Protein AF-A0A5K1GEV2-F1 (afdb_monomer_lite)

InterPro domains:
  IPR044210 Transcription factor Tfc3-like [PTHR15180] (1-250)
  IPR056064 Domain of unknown function DUF7647 [PF24658] (176-251)
  IPR056467 GTF3C1, extended winged-helix domain [PF24101] (1-92)

Radius of gyration: 25.53 Å; chains: 1; bounding box: 64×59×65 Å

Structure (mmCIF, N/CA/C/O backbone):
data_AF-A0A5K1GEV2-F1
#
_entry.id   AF-A0A5K1GEV2-F1
#
loop_
_atom_site.group_PDB
_atom_site.id
_atom_site.type_symbol
_atom_site.label_atom_id
_atom_site.label_alt_id
_atom_site.label_comp_id
_atom_site.label_asym_id
_atom_site.label_entity_id
_atom_site.label_seq_id
_atom_site.pdbx_PDB_ins_code
_atom_site.Cartn_x
_atom_site.Cartn_y
_atom_site.Cartn_z
_atom_site.occupancy
_atom_site.B_iso_or_equiv
_atom_site.auth_seq_id
_atom_site.auth_comp_id
_atom_site.auth_asym_id
_atom_site.auth_atom_id
_atom_site.pdbx_PDB_model_num
ATOM 1 N N . GLU A 1 1 ? -9.515 -15.012 29.829 1.00 54.78 1 GLU A N 1
ATOM 2 C CA . GLU A 1 1 ? -10.468 -13.969 29.395 1.00 54.78 1 GLU A CA 1
ATOM 3 C C . GLU A 1 1 ? -9.722 -12.829 28.723 1.00 54.78 1 GLU A C 1
ATOM 5 O O . GLU A 1 1 ? -8.656 -12.436 29.198 1.00 54.78 1 GLU A O 1
ATOM 10 N N . GLU A 1 2 ? -10.231 -12.354 27.589 1.00 66.12 2 GLU A N 1
ATOM 11 C CA . GLU A 1 2 ? -9.644 -11.235 26.852 1.00 66.12 2 GLU A CA 1
ATOM 12 C C . GLU A 1 2 ? -9.994 -9.921 27.554 1.00 66.12 2 GLU A C 1
ATOM 14 O O . GLU A 1 2 ? -11.157 -9.590 27.744 1.00 66.12 2 GLU A O 1
ATOM 19 N N . LYS A 1 3 ? -8.972 -9.173 27.976 1.00 84.88 3 LYS A N 1
ATOM 20 C CA . LYS A 1 3 ? -9.125 -7.955 28.789 1.00 84.88 3 LYS A CA 1
ATOM 21 C C . LYS A 1 3 ? -9.178 -6.670 27.947 1.00 84.88 3 LYS A C 1
ATOM 23 O O . LYS A 1 3 ? -8.716 -5.620 28.397 1.00 84.88 3 LYS A O 1
ATOM 28 N N . PHE A 1 4 ? -9.663 -6.759 26.710 1.00 88.12 4 PHE A N 1
ATOM 29 C CA . PHE A 1 4 ? -9.787 -5.624 25.796 1.00 88.12 4 PHE A CA 1
ATOM 30 C C . PHE A 1 4 ? -11.046 -5.721 24.933 1.00 88.12 4 PHE A C 1
ATOM 32 O O . PHE A 1 4 ? -11.554 -6.812 24.693 1.00 88.12 4 PHE A O 1
ATOM 39 N N . LEU A 1 5 ? -11.522 -4.570 24.459 1.00 87.31 5 LEU A N 1
ATOM 40 C CA . LEU A 1 5 ? -12.717 -4.415 23.636 1.00 87.31 5 LEU A CA 1
ATOM 41 C C . LEU A 1 5 ? -12.468 -3.390 22.530 1.00 87.31 5 LEU A C 1
ATOM 43 O O . LEU A 1 5 ? -11.811 -2.371 22.740 1.00 87.31 5 LEU A O 1
ATOM 47 N N . ILE A 1 6 ? -13.023 -3.633 21.348 1.00 88.81 6 ILE A N 1
ATOM 48 C CA . ILE A 1 6 ? -12.971 -2.684 20.232 1.00 88.81 6 ILE A CA 1
ATOM 49 C C . ILE A 1 6 ? -14.184 -1.752 20.336 1.00 88.81 6 ILE A C 1
ATOM 51 O O . ILE A 1 6 ? -15.300 -2.223 20.550 1.00 88.81 6 ILE A O 1
ATOM 55 N N . ILE A 1 7 ? -14.010 -0.436 20.153 1.00 87.81 7 ILE A N 1
ATOM 56 C CA . ILE A 1 7 ? -15.127 0.519 20.304 1.00 87.81 7 ILE A CA 1
ATOM 57 C C . ILE A 1 7 ? -16.299 0.195 19.369 1.00 87.81 7 ILE A C 1
ATOM 59 O O . ILE A 1 7 ? -17.455 0.317 19.765 1.00 87.81 7 ILE A O 1
ATOM 63 N N . SER A 1 8 ? -16.024 -0.248 18.141 1.00 83.69 8 SER A N 1
ATOM 64 C CA . SER A 1 8 ? -17.074 -0.648 17.200 1.00 83.69 8 SER A CA 1
ATOM 65 C C . SER A 1 8 ? -17.821 -1.917 17.618 1.00 83.69 8 SER A C 1
ATOM 67 O O . SER A 1 8 ? -19.003 -2.029 17.311 1.00 83.69 8 SER A O 1
ATOM 69 N N . GLU A 1 9 ? -17.170 -2.848 18.326 1.00 87.69 9 GLU A N 1
ATOM 70 C CA . GLU A 1 9 ? -17.847 -4.014 18.915 1.00 87.69 9 GLU A CA 1
ATOM 71 C C . GLU A 1 9 ? -18.784 -3.578 20.038 1.00 87.69 9 GLU A C 1
ATOM 73 O O . GLU A 1 9 ? -19.942 -3.978 20.055 1.00 87.69 9 GLU A O 1
ATOM 78 N N . LEU A 1 10 ? -18.301 -2.714 20.937 1.00 87.75 10 LEU A N 1
ATOM 79 C CA . LEU A 1 10 ? -19.104 -2.186 22.038 1.00 87.75 10 LEU A CA 1
ATOM 80 C C . LEU A 1 10 ? -20.314 -1.402 21.523 1.00 87.75 10 LEU A C 1
ATOM 82 O O . LEU A 1 10 ? -21.414 -1.557 22.038 1.00 87.75 10 LEU A O 1
ATOM 86 N N . HIS A 1 11 ? -20.119 -0.580 20.490 1.00 86.50 11 HIS A N 1
ATOM 87 C CA . HIS A 1 11 ? -21.201 0.176 19.863 1.00 86.50 11 HIS A CA 1
ATOM 88 C C . HIS A 1 11 ? -22.270 -0.757 19.273 1.00 86.50 11 HIS A C 1
ATOM 90 O O . HIS A 1 11 ? -23.440 -0.574 19.586 1.00 86.50 11 HIS A O 1
ATOM 96 N N . ARG A 1 12 ? -21.869 -1.807 18.536 1.00 84.56 12 ARG A N 1
ATOM 97 C CA . ARG A 1 12 ? -22.787 -2.834 18.007 1.00 84.56 12 ARG A CA 1
ATOM 98 C C . ARG A 1 12 ? -23.521 -3.579 19.124 1.00 84.56 12 ARG A C 1
ATOM 100 O O . ARG A 1 12 ? -24.722 -3.777 19.041 1.00 84.56 12 ARG A O 1
ATOM 107 N N . TRP A 1 13 ? -22.811 -3.961 20.184 1.00 85.19 13 TRP A N 1
ATOM 108 C CA . TRP A 1 13 ? -23.406 -4.690 21.305 1.00 85.19 13 TRP A CA 1
ATOM 109 C C . TRP A 1 13 ? -24.429 -3.847 22.077 1.00 85.19 13 TRP A C 1
ATOM 111 O O . TRP A 1 13 ? -25.471 -4.356 22.473 1.00 85.19 13 TRP A O 1
ATOM 121 N N . LEU A 1 14 ? -24.166 -2.548 22.254 1.00 84.75 14 LEU A N 1
ATOM 122 C CA . LEU A 1 14 ? -25.127 -1.619 22.855 1.00 84.75 14 LEU A CA 1
ATOM 123 C C . LEU A 1 14 ? -26.369 -1.427 21.975 1.00 84.75 14 LEU A C 1
ATOM 125 O O . LEU A 1 14 ? -27.472 -1.346 22.508 1.00 84.75 14 LEU A O 1
ATOM 129 N N . GLU A 1 15 ? -26.200 -1.387 20.651 1.00 82.62 15 GLU A N 1
ATOM 130 C CA . GLU A 1 15 ? -27.320 -1.348 19.702 1.00 82.62 15 GLU A CA 1
ATOM 131 C C . GLU A 1 15 ? -28.162 -2.630 19.742 1.00 82.62 15 GLU A C 1
ATOM 133 O O . GLU A 1 15 ? -29.382 -2.542 19.673 1.00 82.62 15 GLU A O 1
ATOM 138 N N . ASP A 1 16 ? -27.541 -3.802 19.903 1.00 81.25 16 ASP A N 1
ATOM 139 C CA . ASP A 1 16 ? -28.263 -5.078 20.007 1.00 81.25 16 ASP A CA 1
ATOM 140 C C . ASP A 1 16 ? -29.074 -5.194 21.317 1.00 81.25 16 ASP A C 1
ATOM 142 O O . ASP A 1 16 ? -30.077 -5.905 21.361 1.00 81.25 16 ASP A O 1
ATOM 146 N N . ILE A 1 17 ? -28.648 -4.514 22.392 1.00 81.25 17 ILE A N 1
ATOM 147 C CA . ILE A 1 17 ? -29.334 -4.515 23.698 1.00 81.25 17 ILE A CA 1
ATOM 148 C C . ILE A 1 17 ? -30.450 -3.461 23.759 1.00 81.25 17 ILE A C 1
ATOM 150 O O . ILE A 1 17 ? -31.465 -3.672 24.427 1.00 81.25 17 ILE A O 1
ATOM 154 N N . GLU A 1 18 ? -30.286 -2.307 23.105 1.00 75.44 18 GLU A N 1
ATOM 155 C CA . GLU A 1 18 ? -31.340 -1.294 23.050 1.00 75.44 18 GLU A CA 1
ATOM 156 C C . GLU A 1 18 ? -32.411 -1.671 22.013 1.00 75.44 18 GLU A C 1
ATOM 158 O O . GLU A 1 18 ? -32.271 -1.395 20.830 1.00 75.44 18 GLU A O 1
ATOM 163 N N . GLU A 1 19 ? -33.575 -2.159 22.460 1.00 65.81 19 GLU A N 1
ATOM 164 C CA . GLU A 1 19 ? -34.776 -2.337 21.609 1.00 65.81 19 GLU A CA 1
ATOM 165 C C . GLU A 1 19 ? -35.377 -1.010 21.080 1.00 65.81 19 GLU A C 1
ATOM 167 O O . GLU A 1 19 ? -36.485 -0.964 20.538 1.00 65.81 19 GLU A O 1
ATOM 172 N N . LYS A 1 20 ? -34.682 0.117 21.260 1.00 66.62 20 LYS A N 1
ATOM 173 C CA . LYS A 1 20 ? -35.167 1.436 20.857 1.00 66.62 20 LYS A CA 1
ATOM 174 C C . LYS A 1 20 ? -34.908 1.668 19.365 1.00 66.62 20 LYS A C 1
ATOM 176 O O . LYS A 1 20 ? -33.854 1.310 18.854 1.00 66.62 20 LYS A O 1
ATOM 181 N N . PRO A 1 21 ? -35.798 2.393 18.665 1.00 60.72 21 PRO A N 1
ATOM 182 C CA . PRO A 1 21 ? -35.618 2.711 17.245 1.00 60.72 21 PRO A CA 1
ATOM 183 C C . PRO A 1 21 ? -34.486 3.721 16.977 1.00 60.72 21 PRO A C 1
ATOM 185 O O . PRO A 1 21 ? -34.174 4.007 15.820 1.00 60.72 21 PRO A O 1
ATOM 188 N N . THR A 1 22 ? -33.892 4.302 18.023 1.00 68.81 22 THR A N 1
ATOM 189 C CA . THR A 1 22 ? -32.916 5.388 17.911 1.00 68.81 22 THR A CA 1
ATOM 190 C C . THR A 1 22 ? -31.508 4.863 18.142 1.00 68.81 22 THR A C 1
ATOM 192 O O . THR A 1 22 ? -31.160 4.469 19.248 1.00 68.81 22 THR A O 1
ATOM 195 N N . MET A 1 23 ? -30.683 4.929 17.099 1.00 72.50 23 MET A N 1
ATOM 196 C CA . MET A 1 23 ? -29.274 4.538 17.135 1.00 72.50 23 MET A CA 1
ATOM 197 C C . MET A 1 23 ? -28.482 5.387 18.145 1.00 72.50 23 MET A C 1
ATOM 199 O O . MET A 1 23 ? -28.514 6.623 18.084 1.00 72.50 23 MET A O 1
ATOM 203 N N . LEU A 1 24 ? -27.730 4.743 19.043 1.00 78.88 24 LEU A N 1
ATOM 204 C CA . LEU A 1 24 ? -26.871 5.437 20.002 1.00 78.88 24 LEU A CA 1
ATOM 205 C C . LEU A 1 24 ? -25.830 6.289 19.260 1.00 78.88 24 LEU A C 1
ATOM 207 O O . LEU A 1 24 ? -25.028 5.792 18.463 1.00 78.88 24 LEU A O 1
ATOM 211 N N . ALA A 1 25 ? -25.786 7.589 19.553 1.00 82.88 25 ALA A N 1
ATOM 212 C CA . ALA A 1 25 ? -24.790 8.471 18.962 1.00 82.88 25 ALA A CA 1
ATOM 213 C C . ALA A 1 25 ? -23.372 8.086 19.426 1.00 82.88 25 ALA A C 1
ATOM 215 O O . ALA A 1 25 ? -23.072 8.101 20.619 1.00 82.88 25 ALA A O 1
ATOM 216 N N . ARG A 1 26 ? -22.451 7.844 18.481 1.00 82.06 26 ARG A N 1
ATOM 217 C CA . ARG A 1 26 ? -21.043 7.494 18.778 1.00 82.06 26 ARG A CA 1
ATOM 218 C C . ARG A 1 26 ? -20.350 8.480 19.722 1.00 82.06 26 ARG A C 1
ATOM 220 O O . ARG A 1 26 ? -19.576 8.070 20.577 1.00 82.06 26 ARG A O 1
ATOM 227 N N . LYS A 1 27 ? -20.667 9.777 19.610 1.00 86.12 27 LYS A N 1
ATOM 228 C CA . LYS A 1 27 ? -20.128 10.826 20.496 1.00 86.12 27 LYS A CA 1
ATOM 229 C C . LYS A 1 27 ? -20.493 10.596 21.965 1.00 86.12 27 LYS A C 1
ATOM 231 O O . LYS A 1 27 ? -19.704 10.931 22.843 1.00 86.12 27 LYS A O 1
ATOM 236 N N . THR A 1 28 ? -21.669 10.027 22.230 1.00 86.00 28 THR A N 1
ATOM 237 C CA . THR A 1 28 ? -22.101 9.668 23.585 1.00 86.00 28 THR A CA 1
ATOM 238 C C . THR A 1 28 ? -21.200 8.578 24.146 1.00 86.00 28 THR A C 1
ATOM 240 O O . THR A 1 28 ? -20.705 8.726 25.260 1.00 86.00 28 THR A O 1
ATOM 243 N N . LEU A 1 29 ? -20.907 7.545 23.349 1.00 87.44 29 LEU A N 1
ATOM 244 C CA . LEU A 1 29 ? -20.002 6.468 23.746 1.00 87.44 29 LEU A CA 1
ATOM 245 C C . LEU A 1 29 ? -18.594 7.001 24.047 1.00 87.44 29 LEU A C 1
ATOM 247 O O . LEU A 1 29 ? -18.065 6.738 25.121 1.00 87.44 29 LEU A O 1
ATOM 251 N N . THR A 1 30 ? -18.026 7.832 23.167 1.00 87.31 30 THR A N 1
ATOM 252 C CA . THR A 1 30 ? -16.715 8.467 23.397 1.00 87.31 30 THR A CA 1
ATOM 253 C C . THR A 1 30 ? -16.698 9.305 24.678 1.00 87.31 30 THR A C 1
ATOM 255 O O . THR A 1 30 ? -15.741 9.240 25.445 1.00 87.31 30 THR A O 1
ATOM 258 N N . ARG A 1 31 ? -17.766 10.067 24.960 1.00 88.81 31 ARG A N 1
ATOM 259 C CA . ARG A 1 31 ? -17.862 10.883 26.182 1.00 88.81 31 ARG A CA 1
ATOM 260 C C . ARG A 1 31 ? -17.921 10.027 27.449 1.00 88.81 31 ARG A C 1
ATOM 262 O O . ARG A 1 31 ? -17.310 10.397 28.446 1.00 88.81 31 ARG A O 1
ATOM 269 N N . VAL A 1 32 ? -18.658 8.916 27.427 1.00 88.44 32 VAL A N 1
ATOM 270 C CA . VAL A 1 32 ? -18.746 7.986 28.566 1.00 88.44 32 VAL A CA 1
ATOM 271 C C . VAL A 1 32 ? -17.408 7.288 28.794 1.00 88.44 32 VAL A C 1
ATOM 273 O O . VAL A 1 32 ? -16.932 7.251 29.923 1.00 88.44 32 VAL A O 1
ATOM 276 N N . LEU A 1 33 ? -16.760 6.814 27.727 1.00 89.94 33 LEU A N 1
ATOM 277 C CA . LEU A 1 33 ? -15.432 6.202 27.811 1.00 89.94 33 LEU A CA 1
ATOM 278 C C . LEU A 1 33 ? -14.375 7.183 28.330 1.00 89.94 33 LEU A C 1
ATOM 280 O O . LEU A 1 33 ? -13.524 6.790 29.120 1.00 89.94 33 LEU A O 1
ATOM 284 N N . GLY A 1 34 ? -14.466 8.463 27.953 1.00 91.06 34 GLY A N 1
ATOM 285 C CA . GLY A 1 34 ? -13.618 9.519 28.509 1.00 91.06 34 GLY A CA 1
ATOM 286 C C . GLY A 1 34 ? -13.742 9.628 30.032 1.00 91.06 34 GLY A C 1
ATOM 287 O O . GLY A 1 34 ? -12.728 9.619 30.722 1.00 91.06 34 GLY A O 1
ATOM 288 N N . LYS A 1 35 ? -14.972 9.626 30.564 1.00 92.25 35 LYS A N 1
ATOM 289 C CA . LYS A 1 35 ? -15.209 9.640 32.019 1.00 92.25 35 LYS A CA 1
ATOM 290 C C . LYS A 1 35 ? -14.666 8.392 32.717 1.00 92.25 35 LYS A C 1
ATOM 292 O O . LYS A 1 35 ? -13.965 8.509 33.712 1.00 92.25 35 LYS A O 1
ATOM 297 N N . LEU A 1 36 ? -14.924 7.204 32.165 1.00 90.44 36 LEU A N 1
ATOM 298 C CA . LEU A 1 36 ? -14.412 5.945 32.727 1.00 90.44 36 LEU A CA 1
ATOM 299 C C . LEU A 1 36 ? -12.877 5.894 32.726 1.00 90.44 36 LEU A C 1
ATOM 301 O O . LEU A 1 36 ? -12.268 5.278 33.601 1.00 90.44 36 LEU A O 1
ATOM 305 N N . GLN A 1 37 ? -12.239 6.550 31.756 1.00 91.94 37 GLN A N 1
ATOM 306 C CA . GLN A 1 37 ? -10.790 6.689 31.719 1.00 91.94 37 GLN A CA 1
ATOM 307 C C . GLN A 1 37 ? -10.271 7.668 32.780 1.00 91.94 37 GLN A C 1
ATOM 309 O O . GLN A 1 37 ? -9.262 7.369 33.417 1.00 91.94 37 GLN A O 1
ATOM 314 N N . GLU A 1 38 ? -10.946 8.801 32.996 1.00 91.50 38 GLU A N 1
ATOM 315 C CA . GLU A 1 38 ? -10.626 9.749 34.078 1.00 91.50 38 GLU A CA 1
ATOM 316 C C . GLU A 1 38 ? -10.766 9.101 35.465 1.00 91.50 38 GLU A C 1
ATOM 318 O O . GLU A 1 38 ? -9.929 9.314 36.339 1.00 91.50 38 GLU A O 1
ATOM 323 N N . GLU A 1 39 ? -11.766 8.238 35.641 1.00 91.38 39 GLU A N 1
ATOM 324 C CA . GLU A 1 39 ? -12.002 7.455 36.862 1.00 91.38 39 GLU A CA 1
ATOM 325 C C . GLU A 1 39 ? -11.043 6.254 37.015 1.00 91.38 39 GLU A C 1
ATOM 327 O O . GLU A 1 39 ? -11.107 5.516 37.998 1.00 91.38 39 GLU A O 1
ATOM 332 N N . GLY A 1 40 ? -10.143 6.028 36.049 1.00 86.75 40 GLY A N 1
ATOM 333 C CA . GLY A 1 40 ? -9.158 4.943 36.083 1.00 86.75 40 GLY A CA 1
ATOM 334 C C . GLY A 1 40 ? -9.740 3.543 35.858 1.00 86.75 40 GLY A C 1
ATOM 335 O O . GLY A 1 40 ? -9.044 2.549 36.073 1.00 86.75 40 GLY A O 1
ATOM 336 N N . GLN A 1 41 ? -10.992 3.448 35.404 1.00 86.94 41 GLN A N 1
ATOM 337 C CA . GLN A 1 41 ? -11.701 2.187 35.180 1.00 86.94 41 GLN A CA 1
ATOM 338 C C . GLN A 1 41 ? -11.386 1.549 33.821 1.00 86.94 41 GLN A C 1
ATOM 340 O O . GLN A 1 41 ? -11.560 0.343 33.652 1.00 86.94 41 GLN A O 1
ATOM 345 N N . CYS A 1 42 ? -10.870 2.316 32.856 1.00 89.62 42 CYS A N 1
ATOM 346 C CA . CYS A 1 42 ? -10.390 1.791 31.578 1.00 89.62 42 CYS A CA 1
ATOM 347 C C . CYS A 1 42 ? -9.229 2.610 30.997 1.00 89.62 42 CYS A C 1
ATOM 349 O O . CYS A 1 42 ? -8.951 3.727 31.425 1.00 89.62 42 CYS A O 1
ATOM 351 N N . LYS A 1 43 ? -8.556 2.064 29.979 1.00 88.94 43 LYS A N 1
ATOM 35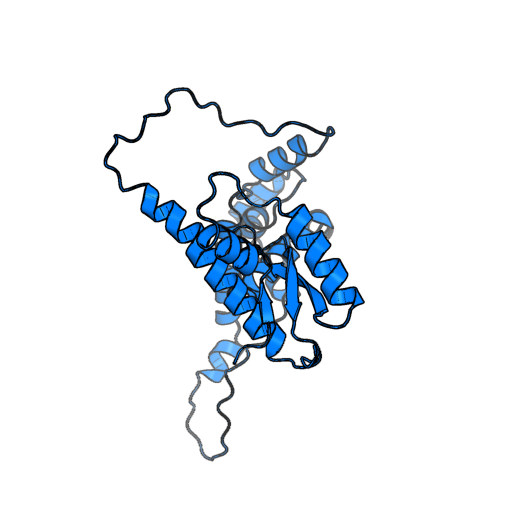2 C CA . LYS A 1 43 ? -7.555 2.773 29.168 1.00 88.94 43 LYS A CA 1
ATOM 353 C C . LYS A 1 43 ? -7.963 2.720 27.700 1.00 88.94 43 LYS A C 1
ATOM 355 O O . LYS A 1 43 ? -8.013 1.628 27.140 1.00 88.94 43 LYS A O 1
ATOM 360 N N . CYS A 1 44 ? -8.213 3.863 27.070 1.00 87.88 44 CYS A N 1
ATOM 361 C CA . CYS A 1 44 ? -8.461 3.922 25.632 1.00 87.88 44 CYS A CA 1
ATOM 362 C C . CYS A 1 44 ? -7.155 4.216 24.891 1.00 87.88 44 CYS A C 1
ATOM 364 O O . CYS A 1 44 ? -6.414 5.134 25.246 1.00 87.88 44 CYS A O 1
ATOM 366 N N . ILE A 1 45 ? -6.864 3.432 23.858 1.00 87.81 45 ILE A N 1
ATOM 367 C CA . ILE A 1 45 ? -5.678 3.591 23.015 1.00 87.81 45 ILE A CA 1
ATOM 368 C C . ILE A 1 45 ? -6.077 3.722 21.550 1.00 87.81 45 ILE A C 1
ATOM 370 O O . ILE A 1 45 ? -7.068 3.150 21.108 1.00 87.81 45 ILE A O 1
ATOM 374 N N . SER A 1 46 ? -5.264 4.435 20.780 1.00 87.12 46 SER A N 1
ATOM 375 C CA . SER A 1 46 ? -5.385 4.510 19.326 1.00 87.12 46 SER A CA 1
ATOM 376 C C . SER A 1 46 ? -4.448 3.498 18.670 1.00 87.12 46 SER A C 1
ATOM 378 O O . SER A 1 46 ? -3.231 3.590 18.813 1.00 87.12 46 SER A O 1
ATOM 380 N N . VAL A 1 47 ? -5.007 2.541 17.932 1.00 85.06 47 VAL A N 1
ATOM 381 C CA . VAL A 1 47 ? -4.264 1.513 17.193 1.00 85.06 47 VAL A CA 1
ATOM 382 C C . VAL A 1 47 ? -4.354 1.798 15.700 1.00 85.06 47 VAL A C 1
ATOM 384 O O . VAL A 1 47 ? -5.439 1.950 15.145 1.00 85.06 47 VAL A O 1
ATOM 387 N N . SER A 1 48 ? -3.204 1.867 15.030 1.00 80.94 48 SER A N 1
ATOM 388 C CA . SER A 1 48 ? -3.124 2.042 13.577 1.00 80.94 48 SER A CA 1
ATOM 389 C C . SER A 1 48 ? -3.289 0.693 12.879 1.00 80.94 48 SER A C 1
ATOM 391 O O . SER A 1 48 ? -2.429 -0.176 12.979 1.00 80.94 48 SER A O 1
ATOM 393 N N . VAL A 1 49 ? -4.397 0.513 12.168 1.00 73.75 49 VAL A N 1
ATOM 394 C CA . VAL A 1 49 ? -4.783 -0.738 11.508 1.00 73.75 49 VAL A CA 1
ATOM 395 C C . VAL A 1 49 ? -4.676 -0.563 9.995 1.00 73.75 49 VAL A C 1
ATOM 397 O O . VAL A 1 49 ? -5.280 0.363 9.451 1.00 73.75 49 VAL A O 1
ATOM 400 N N . PRO A 1 50 ? -3.942 -1.411 9.262 1.00 66.25 50 PRO A N 1
ATOM 401 C CA . PRO A 1 50 ? -3.952 -1.380 7.801 1.00 66.25 50 PRO A CA 1
ATOM 402 C C . PRO A 1 50 ? -5.377 -1.546 7.254 1.00 66.25 50 PRO A C 1
ATOM 404 O O . PRO A 1 50 ? -6.093 -2.464 7.645 1.00 66.25 50 PRO A O 1
ATOM 407 N N . ALA A 1 51 ? -5.808 -0.680 6.334 1.00 63.00 51 ALA A N 1
ATOM 408 C CA . ALA A 1 51 ? -7.128 -0.818 5.728 1.00 63.00 51 ALA A CA 1
ATOM 409 C C . ALA A 1 51 ? -7.176 -2.058 4.816 1.00 63.00 51 ALA A C 1
ATOM 411 O O . ALA A 1 51 ? -6.418 -2.142 3.849 1.00 63.00 51 ALA A O 1
ATOM 412 N N . VAL A 1 52 ? -8.119 -2.972 5.079 1.00 57.28 52 VAL A N 1
ATOM 413 C CA . VAL A 1 52 ? -8.279 -4.259 4.366 1.00 57.28 52 VAL A CA 1
ATOM 414 C C . VAL A 1 52 ? -8.440 -4.085 2.848 1.00 57.28 52 VAL A C 1
ATOM 416 O O . VAL A 1 52 ? -7.938 -4.885 2.069 1.00 57.28 52 VAL A O 1
ATOM 419 N N . THR A 1 53 ? -9.100 -3.012 2.402 1.00 53.16 53 THR A N 1
ATOM 420 C CA . THR A 1 53 ? -9.350 -2.734 0.974 1.00 53.16 53 THR A CA 1
ATOM 421 C C . THR A 1 53 ? -8.338 -1.786 0.336 1.00 53.16 53 THR A C 1
ATOM 423 O O . THR A 1 53 ? -8.302 -1.646 -0.885 1.00 53.16 53 THR A O 1
ATOM 426 N N . ASN A 1 54 ? -7.519 -1.103 1.138 1.00 53.81 54 ASN A N 1
ATOM 427 C CA . ASN A 1 54 ? -6.562 -0.123 0.646 1.00 53.81 54 ASN A CA 1
ATOM 428 C C . ASN A 1 54 ? -5.271 -0.215 1.454 1.00 53.81 54 ASN A C 1
ATOM 430 O O . ASN A 1 54 ? -4.969 0.641 2.281 1.00 53.81 54 ASN A O 1
ATOM 434 N N . CYS A 1 55 ? -4.487 -1.249 1.159 1.00 53.91 55 CYS A N 1
ATOM 435 C CA . CYS A 1 55 ? -3.285 -1.658 1.885 1.00 53.91 55 CYS A CA 1
ATOM 436 C C . CYS A 1 55 ? -2.166 -0.591 1.992 1.00 53.91 55 CYS A C 1
ATOM 438 O O . CYS A 1 55 ? -1.154 -0.855 2.632 1.00 53.91 55 CYS A O 1
ATOM 440 N N . GLY A 1 56 ? -2.338 0.600 1.397 1.00 53.09 56 GLY A N 1
ATOM 441 C CA . GLY A 1 56 ? -1.433 1.753 1.548 1.00 53.09 56 GLY A CA 1
ATOM 442 C C . GLY A 1 56 ? -1.921 2.824 2.532 1.00 53.09 56 GLY A C 1
ATOM 443 O O . GLY A 1 56 ? -1.214 3.793 2.760 1.00 53.09 56 GLY A O 1
ATOM 444 N N . HIS A 1 57 ? -3.110 2.668 3.117 1.00 62.03 57 HIS A N 1
ATOM 445 C CA . HIS A 1 57 ? -3.616 3.548 4.167 1.00 62.03 57 HIS A CA 1
ATOM 446 C C . HIS A 1 57 ? -3.810 2.743 5.446 1.00 62.03 57 HIS A C 1
ATOM 448 O O . HIS A 1 57 ? -4.275 1.601 5.409 1.00 62.03 57 HIS A O 1
ATOM 454 N N . SER A 1 58 ? -3.466 3.342 6.580 1.00 70.38 58 SER A N 1
ATOM 455 C CA . SER A 1 58 ? -3.892 2.856 7.883 1.00 70.38 58 SER A CA 1
ATOM 456 C C . SER A 1 58 ? -5.091 3.660 8.374 1.00 70.38 58 SER A C 1
ATOM 458 O O . SER A 1 58 ? -5.275 4.829 8.035 1.00 70.38 58 SER A O 1
ATOM 460 N N . ARG A 1 59 ? -5.944 3.005 9.149 1.00 75.56 59 ARG A N 1
ATOM 461 C CA . ARG A 1 59 ? -7.046 3.603 9.890 1.00 75.56 59 ARG A CA 1
ATOM 462 C C . ARG A 1 59 ? -6.675 3.553 11.355 1.00 75.56 59 ARG A C 1
ATOM 464 O O . ARG A 1 59 ? -6.298 2.497 11.852 1.00 75.56 59 ARG A O 1
ATOM 471 N N . VAL A 1 60 ? -6.793 4.675 12.042 1.00 81.25 60 VAL A N 1
ATOM 472 C CA . VAL A 1 60 ? -6.663 4.683 13.496 1.00 81.25 60 VAL A CA 1
ATOM 473 C C . VAL A 1 60 ? -7.998 4.233 14.076 1.00 81.25 60 VAL A C 1
ATOM 475 O O . VAL A 1 60 ? -9.036 4.803 13.747 1.00 81.25 60 VAL A O 1
ATOM 478 N N . THR A 1 61 ? -7.970 3.175 14.878 1.00 82.44 61 THR A N 1
ATOM 479 C CA . THR A 1 61 ? -9.135 2.642 15.589 1.00 82.44 61 THR A CA 1
ATOM 480 C C . THR A 1 61 ? -8.866 2.699 17.078 1.00 82.44 61 THR A C 1
ATOM 482 O O . THR A 1 61 ? -7.771 2.368 17.528 1.00 82.44 61 THR A O 1
ATOM 485 N N . GLU A 1 62 ? -9.864 3.112 17.844 1.00 87.19 62 GLU A N 1
ATOM 486 C CA . GLU A 1 62 ? -9.768 3.155 19.295 1.00 87.19 62 GLU A CA 1
ATOM 487 C C . GLU A 1 62 ? -10.114 1.790 19.908 1.00 87.19 62 GLU A C 1
ATOM 489 O O . GLU A 1 62 ? -11.091 1.136 19.523 1.00 87.19 62 GLU A O 1
ATOM 494 N N . VAL A 1 63 ? -9.294 1.356 20.863 1.00 88.50 63 VAL A N 1
ATOM 495 C CA . VAL A 1 63 ? -9.440 0.096 21.600 1.00 88.50 63 VAL A CA 1
ATOM 496 C C . VAL A 1 63 ? -9.458 0.404 23.091 1.00 88.50 63 VAL A C 1
ATOM 498 O O . VAL A 1 63 ? -8.637 1.176 23.585 1.00 88.50 63 VAL A O 1
ATOM 501 N N . ILE A 1 64 ? -10.398 -0.206 23.803 1.00 89.69 64 ILE A N 1
ATOM 502 C CA . ILE A 1 64 ? -10.578 -0.083 25.246 1.00 89.69 64 ILE A CA 1
ATOM 503 C C . ILE A 1 64 ? -9.856 -1.253 25.907 1.00 89.69 64 ILE A C 1
ATOM 505 O O . ILE A 1 64 ? -10.078 -2.414 25.567 1.00 89.69 64 ILE A O 1
ATOM 509 N N . LEU A 1 65 ? -9.000 -0.959 26.872 1.00 89.56 65 LEU A N 1
ATOM 510 C CA . LEU A 1 65 ? -8.252 -1.938 27.646 1.00 89.56 65 LEU A CA 1
ATOM 511 C C . LEU A 1 65 ? -8.687 -1.879 29.104 1.00 89.56 65 LEU A C 1
ATOM 513 O O . LEU A 1 65 ? -8.912 -0.800 29.661 1.00 89.56 65 LEU A O 1
ATOM 517 N N . HIS A 1 66 ? -8.702 -3.036 29.755 1.00 88.44 66 HIS A N 1
ATOM 518 C CA . HIS A 1 66 ? -8.800 -3.089 31.206 1.00 88.44 66 HIS A CA 1
ATOM 519 C C . HIS A 1 66 ? -7.550 -2.443 31.850 1.00 88.44 66 HIS A C 1
ATOM 521 O O . HIS A 1 66 ? -6.436 -2.648 31.350 1.00 88.44 66 HIS A O 1
ATOM 527 N N . PRO A 1 67 ? -7.665 -1.721 32.983 1.00 84.62 67 PRO A N 1
ATOM 528 C CA . PRO A 1 67 ? -6.543 -1.010 33.608 1.00 84.62 67 PRO A CA 1
ATOM 529 C C . PRO A 1 67 ? -5.330 -1.892 33.924 1.00 84.62 67 PRO A C 1
ATOM 531 O O . PRO A 1 67 ? -4.189 -1.431 33.832 1.00 84.62 67 PRO A O 1
ATOM 534 N N . SER A 1 68 ? -5.565 -3.172 34.231 1.00 83.12 68 SER A N 1
ATOM 535 C CA . SER A 1 68 ? -4.520 -4.161 34.534 1.00 83.12 68 SER A CA 1
ATOM 53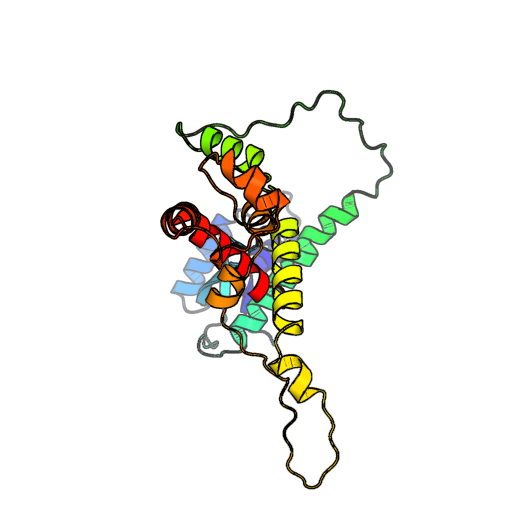6 C C . SER A 1 68 ? -3.671 -4.580 33.326 1.00 83.12 68 SER A C 1
ATOM 538 O O . SER A 1 68 ? -2.713 -5.328 33.491 1.00 83.12 68 SER A O 1
ATOM 540 N N . VAL A 1 69 ? -4.063 -4.214 32.105 1.00 82.00 69 VAL A N 1
ATOM 541 C CA . VAL A 1 69 ? -3.376 -4.639 30.883 1.00 82.00 69 VAL A CA 1
ATOM 542 C C . VAL A 1 69 ? -2.179 -3.734 30.619 1.00 82.00 69 VAL A C 1
ATOM 544 O O . VAL A 1 69 ? -2.282 -2.504 30.654 1.00 82.00 69 VAL A O 1
ATOM 547 N N . ASN A 1 70 ? -1.030 -4.353 30.345 1.00 76.44 70 ASN A N 1
ATOM 548 C CA . ASN A 1 70 ? 0.189 -3.647 29.983 1.00 76.44 70 ASN A CA 1
ATOM 549 C C . ASN A 1 70 ? 0.404 -3.706 28.466 1.00 76.44 70 ASN A C 1
ATOM 551 O O . ASN A 1 70 ? 0.531 -4.778 27.882 1.00 76.44 70 ASN A O 1
ATOM 555 N N . MET A 1 71 ? 0.497 -2.532 27.845 1.00 68.75 71 MET A N 1
ATOM 556 C CA . MET A 1 71 ? 0.730 -2.365 26.407 1.00 68.75 71 MET A CA 1
ATOM 557 C C . MET A 1 71 ? 2.078 -2.881 25.917 1.00 68.75 71 MET A C 1
ATOM 559 O O . MET A 1 71 ? 2.243 -3.120 24.727 1.00 68.75 71 MET A O 1
ATOM 563 N N . LYS A 1 72 ? 3.040 -3.076 26.823 1.00 70.19 72 LYS A N 1
ATOM 564 C CA . LYS A 1 72 ? 4.362 -3.606 26.478 1.00 70.19 72 LYS A CA 1
ATOM 565 C C . LYS A 1 72 ? 4.346 -5.104 26.148 1.00 70.19 72 LYS A C 1
ATOM 567 O O . LYS A 1 72 ? 5.392 -5.643 25.806 1.00 70.19 72 LYS A O 1
ATOM 572 N N . GLN A 1 73 ? 3.202 -5.784 26.264 1.00 74.00 73 GLN A N 1
ATOM 573 C CA . GLN A 1 73 ? 3.081 -7.185 25.868 1.00 74.00 73 GLN A CA 1
ATOM 574 C C . GLN A 1 73 ? 3.053 -7.302 24.331 1.00 74.00 73 GLN A C 1
ATOM 576 O O . GLN A 1 73 ? 2.096 -6.825 23.717 1.00 74.00 73 GLN A O 1
ATOM 581 N N . PRO A 1 74 ? 4.058 -7.944 23.703 1.00 66.12 74 PRO A N 1
ATOM 582 C CA . PRO A 1 74 ? 4.180 -7.994 22.242 1.00 66.12 74 PRO A CA 1
ATOM 583 C C . PRO A 1 74 ? 2.998 -8.714 21.572 1.00 66.12 74 PRO A C 1
ATOM 585 O O . PRO A 1 74 ? 2.550 -8.307 20.501 1.00 66.12 74 PRO A O 1
ATOM 588 N N . ASP A 1 75 ? 2.417 -9.711 22.241 1.00 79.50 75 ASP A N 1
ATOM 589 C CA . ASP A 1 75 ? 1.324 -10.523 21.690 1.00 79.50 75 ASP A CA 1
ATOM 590 C C . ASP A 1 75 ? -0.029 -9.802 21.680 1.00 79.50 75 ASP A C 1
ATOM 592 O O . ASP A 1 75 ? -0.951 -10.188 20.961 1.00 79.50 75 ASP A O 1
ATOM 596 N N . LEU A 1 76 ? -0.182 -8.756 22.493 1.00 82.56 76 LEU A N 1
ATOM 597 C CA . LEU A 1 76 ? -1.466 -8.087 22.666 1.00 82.56 76 LEU A CA 1
ATOM 598 C C . LEU A 1 76 ? -1.868 -7.303 21.415 1.00 82.56 76 LEU A C 1
ATOM 600 O O . LEU A 1 76 ? -3.026 -7.346 21.010 1.00 82.56 76 LEU A O 1
ATOM 604 N N . LEU A 1 77 ? -0.910 -6.635 20.769 1.00 81.38 77 LEU A N 1
ATOM 605 C CA . LEU A 1 77 ? -1.156 -5.923 19.515 1.00 81.38 77 LEU A CA 1
ATOM 606 C C . LEU A 1 77 ? -1.558 -6.882 18.393 1.00 81.38 77 LEU A C 1
ATOM 608 O O . LEU A 1 77 ? -2.476 -6.578 17.636 1.00 81.38 77 LEU A O 1
ATOM 612 N N . VAL A 1 78 ? -0.924 -8.056 18.318 1.00 82.25 78 VAL A N 1
ATOM 613 C CA . VAL A 1 78 ? -1.272 -9.092 17.334 1.00 82.25 78 VAL A CA 1
ATOM 614 C C . VAL A 1 78 ? -2.717 -9.551 17.534 1.00 82.25 78 VAL A C 1
ATOM 616 O O . VAL A 1 78 ? -3.493 -9.535 16.580 1.00 82.25 78 VAL A O 1
ATOM 619 N N . LYS A 1 79 ? -3.113 -9.850 18.778 1.00 85.69 79 LYS A N 1
ATOM 620 C CA . LYS A 1 79 ? -4.494 -10.234 19.118 1.00 85.69 79 LYS A CA 1
ATOM 621 C C . LYS A 1 79 ? -5.506 -9.134 18.807 1.00 85.69 79 LYS A C 1
ATOM 623 O O . LYS A 1 79 ? -6.580 -9.413 18.283 1.00 85.69 79 LYS A O 1
ATOM 628 N N . ILE A 1 80 ? -5.163 -7.876 19.091 1.00 85.94 80 ILE A N 1
ATOM 629 C CA . ILE A 1 80 ? -5.998 -6.720 18.745 1.00 85.94 80 ILE A CA 1
ATOM 630 C C . ILE A 1 80 ? -6.186 -6.636 17.225 1.00 85.94 80 ILE A C 1
ATOM 632 O O . ILE A 1 80 ? -7.314 -6.485 16.759 1.00 85.94 80 ILE A O 1
ATOM 636 N N . HIS A 1 81 ? -5.109 -6.767 16.446 1.00 84.25 81 HIS A N 1
ATOM 637 C CA . HIS A 1 81 ? -5.172 -6.743 14.984 1.00 84.25 81 HIS A CA 1
ATOM 638 C C . HIS A 1 81 ? -6.003 -7.890 14.406 1.00 84.25 81 HIS A C 1
ATOM 640 O O . HIS A 1 81 ? -6.793 -7.663 13.490 1.00 84.25 81 HIS A O 1
ATOM 646 N N . GLU A 1 82 ? -5.846 -9.101 14.935 1.00 84.62 82 GLU A N 1
ATOM 647 C CA . GLU A 1 82 ? -6.613 -10.270 14.508 1.00 84.62 82 GLU A CA 1
ATOM 648 C C . GLU A 1 82 ? -8.105 -10.099 14.808 1.00 84.62 82 GLU A C 1
ATOM 650 O O . GLU A 1 82 ? -8.942 -10.285 13.925 1.00 84.62 82 GLU A O 1
ATOM 655 N N . ARG A 1 83 ? -8.448 -9.634 16.012 1.00 86.38 83 ARG A N 1
ATOM 656 C CA . ARG A 1 83 ? -9.839 -9.376 16.394 1.00 86.38 83 ARG A CA 1
ATOM 657 C C . ARG A 1 83 ? -10.479 -8.273 15.551 1.00 86.38 83 ARG A C 1
ATOM 659 O O . ARG A 1 83 ? -11.587 -8.449 15.055 1.00 86.38 83 ARG A O 1
ATOM 666 N N . LEU A 1 84 ? -9.756 -7.177 15.309 1.00 84.12 84 LEU A N 1
ATOM 667 C CA . LEU A 1 84 ? -10.187 -6.113 14.396 1.00 84.12 84 LEU A CA 1
ATOM 668 C C . LEU A 1 84 ? -10.458 -6.654 12.991 1.00 84.12 84 LEU A C 1
ATOM 670 O O . LEU A 1 84 ? -11.482 -6.325 12.394 1.00 84.12 84 LEU A O 1
ATOM 674 N N . ARG A 1 85 ? -9.565 -7.507 12.474 1.00 80.25 85 ARG A N 1
ATOM 675 C CA . ARG A 1 85 ? -9.727 -8.153 11.168 1.00 80.25 85 ARG A CA 1
ATOM 676 C C . ARG A 1 85 ? -10.976 -9.033 11.133 1.00 80.25 85 ARG A C 1
ATOM 678 O O . ARG A 1 85 ? -11.728 -8.948 10.164 1.00 80.25 85 ARG A O 1
ATOM 685 N N . ASN A 1 86 ? -11.212 -9.832 12.170 1.00 83.31 86 ASN A N 1
ATOM 686 C CA . ASN A 1 86 ? -12.385 -10.702 12.266 1.00 83.31 86 ASN A CA 1
ATOM 687 C C . ASN A 1 86 ? -13.682 -9.886 12.324 1.00 83.31 86 ASN A C 1
ATOM 689 O O . ASN A 1 86 ? -14.604 -10.147 11.553 1.00 83.31 86 ASN A O 1
ATOM 693 N N . PHE A 1 87 ? -13.721 -8.826 13.135 1.00 83.12 87 PHE A N 1
ATOM 694 C CA . PHE A 1 87 ? -14.869 -7.924 13.210 1.00 83.12 87 PHE A CA 1
ATOM 695 C C . PHE A 1 87 ? -15.160 -7.228 11.868 1.00 83.12 87 PHE A C 1
ATOM 697 O O . PHE A 1 87 ? -16.313 -7.142 11.434 1.00 83.12 87 PHE A O 1
ATOM 704 N N . ASP A 1 88 ? -14.126 -6.756 11.166 1.00 77.94 88 ASP A N 1
ATOM 705 C CA . ASP A 1 88 ? -14.262 -6.190 9.818 1.00 77.94 88 ASP A CA 1
ATOM 706 C C . ASP A 1 88 ? -14.792 -7.236 8.820 1.00 77.94 88 ASP A C 1
ATOM 708 O O . ASP A 1 88 ? -15.648 -6.924 7.990 1.00 77.94 88 ASP A O 1
ATOM 712 N N . MET A 1 89 ? -14.306 -8.480 8.892 1.00 75.31 89 MET A N 1
ATOM 713 C CA . MET A 1 89 ? -14.781 -9.579 8.047 1.00 75.31 89 MET A CA 1
ATOM 714 C C . MET A 1 89 ? -16.253 -9.912 8.308 1.00 75.31 89 MET A C 1
ATOM 716 O O . MET A 1 89 ? -17.006 -10.065 7.349 1.00 75.31 89 MET A O 1
ATOM 720 N N . GLU A 1 90 ? -16.690 -9.968 9.565 1.00 77.88 90 GLU A N 1
ATOM 721 C CA . GLU A 1 90 ? -18.091 -10.213 9.930 1.00 77.88 90 GLU A CA 1
ATOM 722 C C . GLU A 1 90 ? -19.012 -9.084 9.457 1.00 77.88 90 GLU A C 1
ATOM 724 O O . GLU A 1 90 ? -20.006 -9.319 8.765 1.00 77.88 90 GLU A O 1
ATOM 729 N N . THR A 1 91 ? -18.665 -7.839 9.791 1.00 73.12 91 THR A N 1
ATOM 730 C CA . THR A 1 91 ? -19.493 -6.665 9.476 1.00 73.12 91 THR A CA 1
ATOM 731 C C . THR A 1 91 ? -19.593 -6.412 7.973 1.00 73.12 91 THR A C 1
ATOM 733 O O . THR A 1 91 ? -20.651 -6.021 7.478 1.00 73.12 91 THR A O 1
ATOM 736 N N . ARG A 1 92 ? -18.520 -6.663 7.211 1.00 66.12 92 ARG A N 1
ATOM 737 C CA . ARG A 1 92 ? -18.505 -6.485 5.748 1.00 66.12 92 ARG A CA 1
ATOM 738 C C . ARG A 1 92 ? -19.007 -7.712 4.994 1.00 66.12 92 ARG A C 1
ATOM 740 O O . ARG A 1 92 ? -19.643 -7.553 3.954 1.00 66.12 92 ARG A O 1
ATOM 747 N N . GLY A 1 93 ? -18.761 -8.918 5.505 1.00 56.47 93 GLY A N 1
ATOM 748 C CA . GLY A 1 93 ? -19.233 -10.177 4.921 1.00 56.47 93 GLY A CA 1
ATOM 749 C C . GLY A 1 93 ? -20.759 -10.263 4.872 1.00 56.47 93 GLY A C 1
ATOM 750 O O . GLY A 1 93 ? -21.326 -10.733 3.884 1.00 56.47 93 GLY A O 1
ATOM 751 N N . GLN A 1 94 ? -21.441 -9.682 5.862 1.00 50.44 94 GLN A N 1
ATOM 752 C CA . GLN A 1 94 ? -22.900 -9.541 5.848 1.00 50.44 94 GLN A CA 1
ATOM 753 C C . GLN A 1 94 ? -23.422 -8.647 4.706 1.00 50.44 94 GLN A C 1
ATOM 755 O O . GLN A 1 94 ? -24.549 -8.835 4.247 1.00 50.44 94 GLN A O 1
ATOM 760 N N . GLY A 1 95 ? -22.612 -7.717 4.186 1.00 45.81 95 GLY A N 1
ATOM 761 C CA . GLY A 1 95 ? -22.964 -6.903 3.018 1.00 45.81 95 GLY A CA 1
ATOM 762 C C . GLY A 1 95 ? -23.009 -7.703 1.712 1.00 45.81 95 GLY A C 1
ATOM 763 O O . GLY A 1 95 ? -23.843 -7.426 0.854 1.00 45.81 95 GLY A O 1
ATOM 764 N N . VAL A 1 96 ? -22.167 -8.734 1.583 1.00 44.72 96 VAL A N 1
ATOM 765 C CA . VAL A 1 96 ? -22.143 -9.630 0.413 1.00 44.72 96 VAL A CA 1
ATOM 766 C C . VAL A 1 96 ? -23.294 -10.640 0.466 1.00 44.72 96 VAL A C 1
ATOM 768 O O . VAL A 1 96 ? -23.853 -10.987 -0.567 1.00 44.72 96 VAL A O 1
ATOM 771 N N . ALA A 1 97 ? -23.718 -11.069 1.659 1.00 43.72 97 ALA A N 1
ATOM 772 C CA . ALA A 1 97 ? -24.858 -11.979 1.809 1.00 43.72 97 ALA A CA 1
ATOM 773 C C . ALA A 1 97 ? -26.220 -11.320 1.499 1.00 43.72 97 ALA A C 1
ATOM 775 O O . ALA A 1 97 ? -27.167 -12.007 1.115 1.00 43.72 97 ALA A O 1
ATOM 776 N N . ARG A 1 98 ? -26.335 -9.986 1.608 1.00 43.28 98 ARG A N 1
ATOM 777 C CA . ARG A 1 98 ? -27.590 -9.256 1.334 1.00 43.28 98 ARG A CA 1
ATOM 778 C C . ARG A 1 98 ? -27.955 -9.143 -0.154 1.00 43.28 98 ARG A C 1
ATOM 780 O O . ARG A 1 98 ? -29.057 -8.690 -0.453 1.00 43.28 98 ARG A O 1
ATOM 787 N N . SER A 1 99 ? -27.105 -9.583 -1.086 1.00 44.34 99 SER A N 1
ATOM 788 C CA . SER A 1 99 ? -27.393 -9.546 -2.531 1.00 44.34 99 SER A CA 1
ATOM 789 C C . SER A 1 99 ? -28.046 -10.820 -3.090 1.00 44.34 99 SER A C 1
ATOM 791 O O . SER A 1 99 ? -28.398 -10.848 -4.265 1.00 44.34 99 SER A O 1
ATOM 793 N N . LYS A 1 100 ? -28.310 -11.847 -2.267 1.00 42.94 100 LYS A N 1
ATOM 794 C CA . LYS A 1 100 ? -29.083 -13.044 -2.665 1.00 42.94 100 LYS A CA 1
ATOM 795 C C . LYS A 1 100 ? -30.602 -12.897 -2.474 1.00 42.94 100 LYS A C 1
ATOM 797 O O . LYS A 1 100 ? -31.294 -13.868 -2.190 1.00 42.94 100 LYS A O 1
ATOM 802 N N . LYS A 1 101 ? -31.153 -11.693 -2.650 1.00 42.94 101 LYS A N 1
ATOM 803 C CA . LYS A 1 101 ? -32.555 -11.578 -3.068 1.00 42.94 101 LYS A CA 1
ATOM 804 C C . LYS A 1 101 ? -32.542 -11.400 -4.572 1.00 42.94 101 LYS A C 1
ATOM 806 O O . LYS A 1 101 ? -32.076 -10.380 -5.063 1.00 42.94 101 LYS A O 1
ATOM 811 N N . GLU A 1 102 ? -33.017 -12.437 -5.246 1.00 48.03 102 GLU A N 1
ATOM 812 C CA . GLU A 1 102 ? -33.299 -12.550 -6.672 1.00 48.03 102 GLU A CA 1
ATOM 813 C C . GLU A 1 102 ? -34.153 -11.364 -7.149 1.00 48.03 102 GLU A C 1
ATOM 815 O O . GLU A 1 102 ? -35.373 -11.413 -7.257 1.00 48.03 102 GLU A O 1
ATOM 820 N N . LYS A 1 103 ? -33.502 -10.225 -7.354 1.00 45.19 103 LYS A N 1
ATOM 821 C CA . LYS A 1 103 ? -34.030 -9.092 -8.092 1.00 45.19 103 LYS A CA 1
ATOM 822 C C . LYS A 1 103 ? -33.011 -8.820 -9.174 1.00 45.19 103 LYS A C 1
ATOM 824 O O . LYS A 1 103 ? -31.848 -8.551 -8.878 1.00 45.19 103 LYS A O 1
ATOM 829 N N . SER A 1 104 ? -33.471 -8.982 -10.411 1.00 50.72 104 SER A N 1
ATOM 830 C CA . SER A 1 104 ? -32.767 -8.671 -11.650 1.00 50.72 104 SER A CA 1
ATOM 831 C C . SER A 1 104 ? -31.804 -7.507 -11.450 1.00 50.72 104 SER A C 1
ATOM 833 O O . SER A 1 104 ? -32.228 -6.408 -11.080 1.00 50.72 104 SER A O 1
ATOM 835 N N . VAL A 1 105 ? -30.517 -7.768 -11.674 1.00 48.84 105 VAL A N 1
ATOM 836 C CA . VAL A 1 105 ? -29.471 -6.746 -11.680 1.00 48.84 105 VAL A CA 1
ATOM 837 C C . VAL A 1 105 ? -29.933 -5.639 -12.632 1.00 48.84 105 VAL A C 1
ATOM 839 O O . VAL A 1 105 ? -30.126 -5.926 -13.816 1.00 48.84 105 VAL A O 1
ATOM 842 N N . PRO A 1 106 ? -30.179 -4.403 -12.161 1.00 53.22 106 PRO A N 1
ATOM 843 C CA . PRO A 1 106 ? -30.601 -3.343 -13.055 1.00 53.22 106 PRO A CA 1
ATOM 844 C C . PRO A 1 106 ? -29.447 -3.063 -14.015 1.00 53.22 106 PRO A C 1
ATOM 846 O O . PRO A 1 106 ? -28.337 -2.723 -13.598 1.00 53.22 106 PRO A O 1
ATOM 849 N N . ILE A 1 107 ? -29.706 -3.242 -15.308 1.00 56.59 107 ILE A N 1
ATOM 850 C CA . ILE A 1 107 ? -28.780 -2.844 -16.361 1.00 56.59 107 ILE A CA 1
ATOM 851 C C . ILE A 1 107 ? -28.703 -1.319 -16.300 1.00 56.59 107 ILE A C 1
ATOM 853 O O . ILE A 1 107 ? -29.639 -0.612 -16.664 1.00 56.59 107 ILE A O 1
ATOM 857 N N . LEU A 1 108 ? -27.585 -0.810 -15.792 1.00 54.28 108 LEU A N 1
ATOM 858 C CA . LEU A 1 108 ? -27.298 0.616 -15.738 1.00 54.28 108 LEU A CA 1
ATOM 859 C C . LEU A 1 108 ? -26.873 1.109 -17.129 1.00 54.28 108 LEU A C 1
ATOM 861 O O . LEU A 1 108 ? -25.694 1.332 -17.397 1.00 54.28 108 LEU A O 1
ATOM 865 N N . THR A 1 109 ? -27.831 1.289 -18.035 1.00 51.81 109 THR A N 1
ATOM 866 C CA . THR A 1 109 ? -27.611 2.069 -19.259 1.00 51.81 109 THR A CA 1
ATOM 867 C C . THR A 1 109 ? -27.532 3.550 -18.897 1.00 51.81 109 THR A C 1
ATOM 869 O O . THR A 1 109 ? -28.503 4.117 -18.404 1.00 51.81 109 THR A O 1
ATOM 872 N N . GLY A 1 110 ? -26.377 4.179 -19.133 1.00 52.25 110 GLY A N 1
ATOM 873 C CA . GLY A 1 110 ? -26.196 5.631 -18.981 1.00 52.25 110 GLY A CA 1
ATOM 874 C C . GLY A 1 110 ? -25.197 6.085 -17.913 1.00 52.25 110 GLY A C 1
ATOM 875 O O . GLY A 1 110 ? -25.051 7.287 -17.700 1.00 52.25 110 GLY A O 1
ATOM 876 N N . VAL A 1 111 ? -24.464 5.176 -17.259 1.00 45.03 111 VAL A N 1
ATOM 877 C CA . VAL A 1 111 ? -23.406 5.577 -16.316 1.00 45.03 111 VAL A CA 1
ATOM 878 C C . VAL A 1 111 ? -22.186 6.064 -17.096 1.00 45.03 111 VAL A C 1
ATOM 880 O O . VAL A 1 111 ? -21.311 5.286 -17.476 1.00 45.03 111 VAL A O 1
ATOM 883 N N . LYS A 1 112 ? -22.091 7.379 -17.309 1.00 50.09 112 LYS A N 1
ATOM 884 C CA . LYS A 1 112 ? -20.782 8.004 -17.515 1.00 50.09 112 LYS A CA 1
ATOM 885 C C . LYS A 1 112 ? -20.014 7.866 -16.203 1.00 50.09 112 LYS A C 1
ATOM 887 O O . LYS A 1 112 ? -20.501 8.271 -15.151 1.00 50.09 112 LYS A O 1
ATOM 892 N N . ARG A 1 113 ? -18.837 7.240 -16.274 1.00 47.72 113 ARG A N 1
ATOM 893 C CA . ARG A 1 113 ? -17.925 7.037 -15.142 1.00 47.72 113 ARG A CA 1
ATOM 894 C C . ARG A 1 113 ? -17.765 8.361 -14.394 1.00 47.72 113 ARG A C 1
ATOM 896 O O . ARG A 1 113 ? -17.380 9.353 -15.007 1.00 47.72 113 ARG A O 1
ATOM 903 N N . THR A 1 114 ? -18.086 8.373 -13.104 1.00 36.47 114 THR A N 1
ATOM 904 C CA . THR A 1 114 ? -17.982 9.561 -12.255 1.00 36.47 114 THR A CA 1
ATOM 905 C C . THR A 1 114 ? -16.554 10.093 -12.340 1.00 36.47 114 THR A C 1
ATOM 907 O O . THR A 1 114 ? -15.614 9.424 -11.907 1.00 36.47 114 THR A O 1
ATOM 910 N N . GLN A 1 115 ? -16.377 11.261 -12.956 1.00 40.25 115 GLN A N 1
ATOM 911 C CA . GLN A 1 115 ? -15.130 12.006 -12.852 1.00 40.25 115 GLN A CA 1
ATOM 912 C C . GLN A 1 115 ? -15.034 12.492 -11.403 1.00 40.25 115 GLN A C 1
ATOM 914 O O . GLN A 1 115 ? -16.001 13.022 -10.854 1.00 40.25 115 GLN A O 1
ATOM 919 N N . PHE A 1 116 ? -13.908 12.213 -10.750 1.00 32.44 116 PHE A N 1
ATOM 920 C CA . PHE A 1 116 ? -13.673 12.639 -9.374 1.00 32.44 116 PHE A CA 1
ATOM 921 C C . PHE A 1 116 ? -13.668 14.175 -9.310 1.00 32.44 116 PHE A C 1
ATOM 923 O O . PHE A 1 116 ? -13.037 14.792 -10.169 1.00 32.44 116 PHE A O 1
ATOM 930 N N . PRO A 1 117 ? -14.349 14.801 -8.333 1.00 35.84 117 PRO A N 1
ATOM 931 C CA . PRO A 1 117 ? -14.364 16.247 -8.229 1.00 35.84 117 PRO A CA 1
ATOM 932 C C . PRO A 1 117 ? -12.981 16.777 -7.844 1.00 35.84 117 PRO A C 1
ATOM 934 O O . PRO A 1 117 ? -12.358 16.361 -6.868 1.00 35.84 117 PRO A O 1
ATOM 937 N N . THR A 1 118 ? -12.562 17.700 -8.694 1.00 42.97 118 THR A N 1
ATOM 938 C CA . THR A 1 118 ? -11.371 18.532 -8.746 1.00 42.97 118 THR A CA 1
ATOM 939 C C . THR A 1 118 ? -11.107 19.304 -7.454 1.00 42.97 118 THR A C 1
ATOM 941 O O . THR A 1 118 ? -11.943 20.087 -7.005 1.00 42.97 118 THR A O 1
ATOM 944 N N . SER A 1 119 ? -9.888 19.192 -6.930 1.00 33.72 119 SER A N 1
ATOM 945 C CA . SER A 1 119 ? -9.211 20.327 -6.307 1.00 33.72 119 SER A CA 1
ATOM 946 C C . SER A 1 119 ? -7.756 20.365 -6.786 1.00 33.72 119 SER A C 1
ATOM 948 O O . SER A 1 119 ? -7.060 19.356 -6.747 1.00 33.72 119 SER A O 1
ATOM 950 N N . SER A 1 120 ? -7.382 21.549 -7.282 1.00 37.66 120 SER A N 1
ATOM 951 C CA . SER A 1 120 ? -6.115 21.987 -7.889 1.00 37.66 120 SER A CA 1
ATOM 952 C C . SER A 1 120 ? -5.684 21.365 -9.229 1.00 37.66 120 SER A C 1
ATOM 954 O O . SER A 1 120 ? -5.571 20.155 -9.412 1.00 37.66 120 SER A O 1
ATOM 956 N N . ASP A 1 121 ? -5.399 22.255 -10.181 1.00 47.59 121 ASP A N 1
ATOM 957 C CA . ASP A 1 121 ? -4.769 21.955 -11.463 1.00 47.59 121 ASP A CA 1
ATOM 958 C C . ASP A 1 121 ? -3.383 21.306 -11.257 1.00 47.59 121 ASP A C 1
ATOM 960 O O . ASP A 1 121 ? -2.589 21.774 -10.441 1.00 47.59 121 ASP A O 1
ATOM 964 N N . SER A 1 122 ? -3.123 20.209 -11.989 1.00 53.28 122 SER A N 1
ATOM 965 C CA . SER A 1 122 ? -1.849 19.469 -12.221 1.00 53.28 122 SER A CA 1
ATOM 966 C C . SER A 1 122 ? -1.870 17.923 -12.093 1.00 53.28 122 SER A C 1
ATOM 968 O O . SER A 1 122 ? -1.041 17.297 -12.756 1.00 53.28 122 SER A O 1
ATOM 970 N N . PRO A 1 123 ? -2.774 17.228 -11.360 1.00 57.50 123 PRO A N 1
ATOM 971 C CA . PRO A 1 123 ? -2.704 15.762 -11.228 1.00 57.50 123 PRO A CA 1
ATOM 972 C C . PRO A 1 123 ? -3.294 14.987 -12.421 1.00 57.50 123 PRO A C 1
ATOM 974 O O . PRO A 1 123 ? -2.920 13.835 -12.647 1.00 57.50 123 PRO A O 1
ATOM 977 N N . VAL A 1 124 ? -4.181 15.608 -13.207 1.00 56.53 124 VAL A N 1
ATOM 978 C CA . VAL A 1 124 ? -4.840 14.973 -14.365 1.00 56.53 124 VAL A CA 1
ATOM 979 C C . VAL A 1 124 ? -3.842 14.723 -15.499 1.00 56.53 124 VAL A C 1
ATOM 981 O O . VAL A 1 124 ? -3.700 13.587 -15.943 1.00 56.53 124 VAL A O 1
ATOM 984 N N . ALA A 1 125 ? -3.059 15.736 -15.882 1.00 60.66 125 ALA A N 1
ATOM 985 C CA . ALA A 1 125 ? -2.051 15.621 -16.942 1.00 60.66 125 ALA A CA 1
ATOM 986 C C . ALA A 1 125 ? -0.936 14.606 -16.607 1.00 60.66 125 ALA A C 1
ATOM 988 O O . ALA A 1 125 ? -0.419 13.913 -17.489 1.00 60.66 125 ALA A O 1
ATOM 989 N N . LEU A 1 126 ? -0.584 14.481 -15.320 1.00 67.44 126 LEU A N 1
ATOM 990 C CA . LEU A 1 126 ? 0.384 13.493 -14.835 1.00 67.44 126 LEU A CA 1
ATOM 991 C C . LEU A 1 126 ? -0.169 12.069 -14.952 1.00 67.44 126 LEU A C 1
ATOM 993 O O . LEU A 1 126 ? 0.531 11.175 -15.429 1.00 67.44 126 LEU A O 1
ATOM 997 N N . LEU A 1 127 ? -1.426 11.859 -14.549 1.00 66.50 127 LEU A N 1
ATOM 998 C CA . LEU A 1 127 ? -2.073 10.551 -14.629 1.00 66.50 127 LEU A CA 1
ATOM 999 C C . LEU A 1 127 ? -2.328 10.130 -16.080 1.00 66.50 127 LEU A C 1
ATOM 1001 O O . LEU A 1 127 ? -2.137 8.964 -16.418 1.00 66.50 127 LEU A O 1
ATOM 1005 N N . GLU A 1 128 ? -2.705 11.070 -16.943 1.00 72.81 128 GLU A N 1
ATOM 1006 C CA . GLU A 1 128 ? -2.859 10.842 -18.381 1.00 72.81 128 GLU A CA 1
ATOM 1007 C C . GLU A 1 128 ? -1.533 10.457 -19.037 1.00 72.81 128 GLU A C 1
ATOM 1009 O O . GLU A 1 128 ? -1.485 9.507 -19.816 1.00 72.81 128 GLU A O 1
ATOM 1014 N N . SER A 1 129 ? -0.437 11.131 -18.678 1.00 73.69 129 SER A N 1
ATOM 1015 C CA . SER A 1 129 ? 0.901 10.782 -19.174 1.00 73.69 129 SER A CA 1
ATOM 1016 C C . SER A 1 129 ? 1.342 9.403 -18.682 1.00 73.69 129 SER A C 1
ATOM 1018 O O . SER A 1 129 ? 1.865 8.606 -19.454 1.00 73.69 129 SER A O 1
ATOM 1020 N N . MET A 1 130 ? 1.047 9.063 -17.425 1.00 81.25 130 MET A N 1
ATOM 1021 C CA . MET A 1 130 ? 1.286 7.718 -16.900 1.00 81.25 130 MET A CA 1
ATOM 1022 C C . MET A 1 130 ? 0.467 6.656 -17.639 1.00 81.25 130 MET A C 1
ATOM 1024 O O . MET A 1 130 ? 0.992 5.589 -17.950 1.00 81.25 130 MET A O 1
ATOM 1028 N N . HIS A 1 131 ? -0.804 6.934 -17.930 1.00 79.62 131 HIS A N 1
ATOM 1029 C CA . HIS A 1 131 ? -1.669 6.010 -18.658 1.00 79.62 131 HIS A CA 1
ATOM 1030 C C . HIS A 1 131 ? -1.192 5.808 -20.101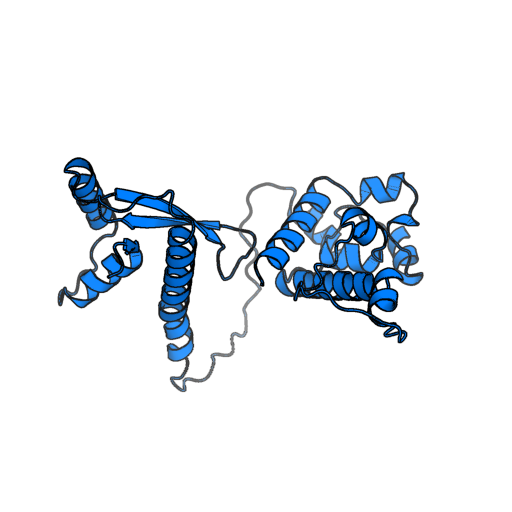 1.00 79.62 131 HIS A C 1
ATOM 1032 O O . HIS A 1 131 ? -1.183 4.679 -20.584 1.00 79.62 131 HIS A O 1
ATOM 1038 N N . ALA A 1 132 ? -0.728 6.874 -20.764 1.00 78.44 132 ALA A N 1
ATOM 1039 C CA . ALA A 1 132 ? -0.100 6.786 -22.083 1.00 78.44 132 ALA A CA 1
ATOM 1040 C C . ALA A 1 132 ? 1.157 5.896 -22.070 1.00 78.44 132 ALA A C 1
ATOM 1042 O O . ALA A 1 132 ? 1.402 5.166 -23.022 1.00 78.44 132 ALA A O 1
ATOM 1043 N N . ASN A 1 133 ? 1.893 5.885 -20.956 1.00 78.38 133 ASN A N 1
ATOM 1044 C CA . ASN A 1 133 ? 3.061 5.029 -20.743 1.00 78.38 133 ASN A CA 1
ATOM 1045 C C . ASN A 1 133 ? 2.712 3.577 -20.331 1.00 78.38 133 ASN A C 1
ATOM 1047 O O . ASN A 1 133 ? 3.609 2.809 -19.992 1.00 78.38 133 ASN A O 1
ATOM 1051 N N . GLY A 1 134 ? 1.429 3.192 -20.301 1.00 82.44 134 GLY A N 1
ATOM 1052 C CA . GLY A 1 134 ? 0.995 1.832 -19.953 1.00 82.44 134 GLY A CA 1
ATOM 1053 C C . GLY A 1 134 ? 0.799 1.568 -18.455 1.00 82.44 134 GLY A C 1
ATOM 1054 O O . GLY A 1 134 ? 0.679 0.414 -18.046 1.00 82.44 134 GLY A O 1
ATOM 1055 N N . TYR A 1 135 ? 0.749 2.607 -17.615 1.00 88.81 135 TYR A N 1
ATOM 1056 C CA . TYR A 1 135 ? 0.530 2.452 -16.174 1.00 88.81 135 TYR A CA 1
ATOM 1057 C C . TYR A 1 135 ? -0.814 1.787 -15.844 1.00 88.81 135 TYR A C 1
ATOM 1059 O O . TYR A 1 135 ? -1.878 2.228 -16.282 1.00 88.81 135 TYR A O 1
ATOM 1067 N N . ILE A 1 136 ? -0.781 0.771 -14.979 1.00 88.62 136 ILE A N 1
ATOM 1068 C CA . ILE A 1 136 ? -1.969 0.016 -14.580 1.00 88.62 136 ILE A CA 1
ATOM 1069 C C . ILE A 1 136 ? -2.642 0.694 -13.373 1.00 88.62 136 ILE A C 1
ATOM 1071 O O . ILE A 1 136 ? -2.092 0.715 -12.270 1.00 88.62 136 ILE A O 1
ATOM 1075 N N . PRO A 1 137 ? -3.886 1.190 -13.482 1.00 83.56 137 PRO A N 1
ATOM 1076 C CA . PRO A 1 137 ? -4.540 1.866 -12.359 1.00 83.56 137 PRO A CA 1
ATOM 1077 C C . PRO A 1 137 ? -4.865 0.907 -11.200 1.00 83.56 137 PRO A C 1
ATOM 1079 O O . PRO A 1 137 ? -4.853 1.297 -10.029 1.00 83.56 137 PRO A O 1
ATOM 1082 N N . ALA A 1 138 ? -5.124 -0.369 -11.503 1.00 85.56 138 ALA A N 1
ATOM 1083 C CA . ALA A 1 138 ? -5.521 -1.374 -10.526 1.00 85.56 138 ALA A CA 1
ATOM 1084 C C . ALA A 1 138 ? -4.366 -1.745 -9.577 1.00 85.56 138 ALA A C 1
ATOM 1086 O O . ALA A 1 138 ? -3.445 -2.481 -9.927 1.00 85.56 138 ALA A O 1
ATOM 1087 N N . LYS A 1 139 ? -4.450 -1.268 -8.330 1.00 86.81 139 LYS A N 1
ATOM 1088 C CA . LYS A 1 139 ? -3.405 -1.425 -7.304 1.00 86.81 139 LYS A CA 1
ATOM 1089 C C . LYS A 1 139 ? -2.983 -2.879 -7.084 1.00 86.81 139 LYS A C 1
ATOM 1091 O O . LYS A 1 139 ? -1.796 -3.174 -7.109 1.00 86.81 139 LYS A O 1
ATOM 1096 N N . MET A 1 140 ? -3.942 -3.784 -6.900 1.00 87.88 140 MET A N 1
ATOM 1097 C CA . MET A 1 140 ? -3.642 -5.192 -6.610 1.00 87.88 140 MET A CA 1
ATOM 1098 C C . MET A 1 140 ? -3.072 -5.942 -7.815 1.00 87.88 140 MET A C 1
ATOM 1100 O O . MET A 1 140 ? -2.270 -6.852 -7.636 1.00 87.88 140 MET A O 1
ATOM 1104 N N . VAL A 1 141 ? -3.417 -5.525 -9.038 1.00 88.44 141 VAL A N 1
ATOM 1105 C CA . VAL A 1 141 ? -2.797 -6.065 -10.257 1.00 88.44 141 VAL A CA 1
ATOM 1106 C C . VAL A 1 141 ? -1.321 -5.681 -10.296 1.00 88.44 141 VAL A C 1
ATOM 1108 O O . VAL A 1 141 ? -0.476 -6.542 -10.508 1.00 88.44 141 VAL A O 1
ATOM 1111 N N . ARG A 1 142 ? -0.994 -4.420 -9.988 1.00 93.00 142 ARG A N 1
ATOM 1112 C CA . ARG A 1 142 ? 0.398 -3.955 -9.896 1.00 93.00 142 ARG A CA 1
ATOM 1113 C C . ARG A 1 142 ? 1.194 -4.673 -8.813 1.00 93.00 142 ARG A C 1
ATOM 1115 O O . ARG A 1 142 ? 2.322 -5.076 -9.062 1.00 93.00 142 ARG A O 1
ATOM 1122 N N . VAL A 1 143 ? 0.597 -4.873 -7.637 1.00 91.69 143 VAL A N 1
ATOM 1123 C CA . VAL A 1 143 ? 1.201 -5.649 -6.540 1.00 91.69 143 VAL A CA 1
ATOM 1124 C C . VAL A 1 143 ? 1.490 -7.082 -6.989 1.00 91.69 143 VAL A C 1
ATOM 1126 O O . VAL A 1 143 ? 2.593 -7.572 -6.769 1.00 91.69 143 VAL A O 1
ATOM 1129 N N . LYS A 1 144 ? 0.536 -7.734 -7.664 1.00 92.81 144 LYS A N 1
ATOM 1130 C CA . LYS A 1 144 ? 0.715 -9.090 -8.197 1.00 92.81 144 LYS A CA 1
ATOM 1131 C C . LYS A 1 144 ? 1.834 -9.150 -9.237 1.00 92.81 144 LYS A C 1
ATOM 1133 O O . LYS A 1 144 ? 2.692 -10.013 -9.130 1.00 92.81 144 LYS A O 1
ATOM 1138 N N . LEU A 1 145 ? 1.851 -8.232 -10.205 1.00 93.44 145 LEU A N 1
ATOM 1139 C CA . LEU A 1 145 ? 2.904 -8.159 -11.225 1.00 93.44 145 LEU A CA 1
ATOM 1140 C C . LEU A 1 145 ? 4.284 -7.951 -10.597 1.00 93.44 145 LEU A C 1
ATOM 1142 O O . LEU A 1 145 ? 5.233 -8.649 -10.945 1.00 93.44 145 LEU A O 1
ATOM 1146 N N . PHE A 1 146 ? 4.374 -7.043 -9.623 1.00 94.31 146 PHE A N 1
ATOM 1147 C CA . PHE A 1 146 ? 5.608 -6.797 -8.886 1.00 94.31 146 PHE A CA 1
ATOM 1148 C C . PHE A 1 146 ? 6.075 -8.039 -8.119 1.00 94.31 146 PHE A C 1
ATOM 1150 O O . PHE A 1 146 ? 7.242 -8.404 -8.201 1.00 94.31 146 PHE A O 1
ATOM 1157 N N . HIS A 1 147 ? 5.162 -8.729 -7.431 1.00 93.00 147 HIS A N 1
ATOM 1158 C CA . HIS A 1 147 ? 5.457 -9.980 -6.737 1.00 93.00 147 HIS A CA 1
ATOM 1159 C C . HIS A 1 147 ? 5.945 -11.073 -7.687 1.00 93.00 147 HIS A C 1
ATOM 1161 O O . HIS A 1 147 ? 6.962 -11.701 -7.419 1.00 93.00 147 HIS A O 1
ATOM 1167 N N . THR A 1 148 ? 5.243 -11.297 -8.802 1.00 92.81 148 THR A N 1
ATOM 1168 C CA . THR A 1 148 ? 5.631 -12.295 -9.806 1.00 92.81 148 THR A CA 1
ATOM 1169 C C . THR A 1 148 ? 7.032 -12.021 -10.343 1.00 92.81 148 THR A C 1
ATOM 1171 O O . THR A 1 148 ? 7.819 -12.953 -10.482 1.00 92.81 148 THR A O 1
ATOM 1174 N N . PHE A 1 149 ? 7.369 -10.754 -10.585 1.00 93.81 149 PHE A N 1
ATOM 1175 C CA . PHE A 1 149 ? 8.718 -10.372 -10.980 1.00 93.81 149 PHE A CA 1
ATOM 1176 C C . PHE A 1 149 ? 9.752 -10.631 -9.885 1.00 93.81 149 PHE A C 1
ATOM 1178 O O . PHE A 1 149 ? 10.768 -11.255 -10.169 1.00 93.81 149 PHE A O 1
ATOM 1185 N N . LEU A 1 150 ? 9.504 -10.186 -8.649 1.00 92.19 150 LEU A N 1
ATOM 1186 C CA . LEU A 1 150 ? 10.435 -10.406 -7.538 1.00 92.19 150 LEU A CA 1
ATOM 1187 C C . LEU A 1 150 ? 10.684 -11.896 -7.309 1.00 92.19 150 LEU A C 1
ATOM 1189 O O . LEU A 1 150 ? 11.825 -12.301 -7.122 1.00 92.19 150 LEU A O 1
ATOM 1193 N N . TRP A 1 151 ? 9.627 -12.704 -7.371 1.00 90.25 151 TRP A N 1
ATOM 1194 C CA . TRP A 1 151 ? 9.730 -14.151 -7.258 1.00 90.25 151 TRP A CA 1
ATOM 1195 C C . TRP A 1 151 ? 10.577 -14.740 -8.388 1.00 90.25 151 TRP A C 1
ATOM 1197 O O . TRP A 1 151 ? 11.534 -15.454 -8.112 1.00 90.25 151 TRP A O 1
ATOM 1207 N N . GLY A 1 152 ? 10.298 -14.368 -9.642 1.00 89.44 152 GLY A N 1
ATOM 1208 C CA . GLY A 1 152 ? 11.093 -14.792 -10.797 1.00 89.44 152 GLY A CA 1
ATOM 1209 C C . GLY A 1 152 ? 12.567 -14.392 -10.682 1.00 89.44 152 GLY A C 1
ATOM 1210 O O . GLY A 1 152 ? 13.446 -15.218 -10.921 1.00 89.44 152 GLY A O 1
ATOM 1211 N N . TYR A 1 153 ? 12.834 -13.157 -10.246 1.00 89.56 153 TYR A N 1
ATOM 1212 C CA . TYR A 1 153 ? 14.181 -12.651 -9.988 1.00 89.56 153 TYR A CA 1
ATOM 1213 C C . TYR A 1 153 ? 14.895 -13.531 -8.961 1.00 89.56 153 TYR A C 1
ATOM 1215 O O . TYR A 1 153 ? 15.939 -14.088 -9.280 1.00 89.56 153 TYR A O 1
ATOM 1223 N N . ILE A 1 154 ? 14.296 -13.741 -7.786 1.00 87.50 154 ILE A N 1
AT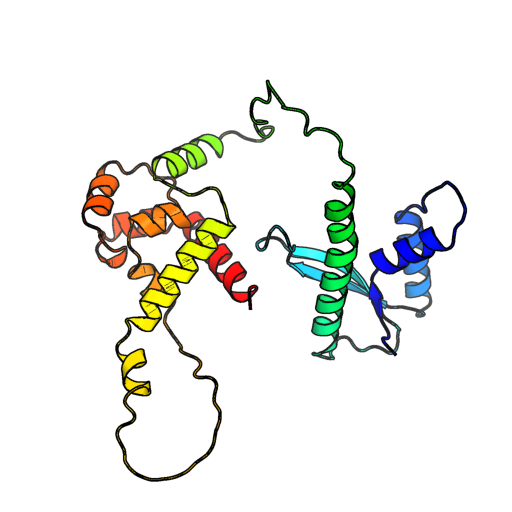OM 1224 C CA . ILE A 1 154 ? 14.849 -14.580 -6.711 1.00 87.50 154 ILE A CA 1
ATOM 1225 C C . ILE A 1 154 ? 15.156 -15.995 -7.209 1.00 87.50 154 ILE A C 1
ATOM 1227 O O . ILE A 1 154 ? 16.268 -16.473 -7.021 1.00 87.50 154 ILE A O 1
ATOM 1231 N N . THR A 1 155 ? 14.215 -16.636 -7.906 1.00 84.56 155 THR A N 1
ATOM 1232 C CA . THR A 1 155 ? 14.401 -18.005 -8.418 1.00 84.56 155 THR A CA 1
ATOM 1233 C C . THR A 1 155 ? 15.459 -18.117 -9.518 1.00 84.56 155 THR A C 1
ATOM 1235 O O . THR A 1 155 ? 15.938 -19.209 -9.800 1.00 84.56 155 THR A O 1
ATOM 1238 N N . SER A 1 156 ? 15.815 -17.001 -10.161 1.00 82.19 156 SER A N 1
ATOM 1239 C CA . SER A 1 156 ? 16.857 -16.953 -11.193 1.00 82.19 156 SER A CA 1
ATOM 1240 C C . SER A 1 156 ? 18.254 -16.650 -10.644 1.00 82.19 156 SER A C 1
ATOM 1242 O O . SER A 1 156 ? 19.215 -16.667 -11.414 1.00 82.19 156 SER A O 1
ATOM 1244 N N . LEU A 1 157 ? 18.388 -16.355 -9.342 1.00 80.38 157 LEU A N 1
ATOM 1245 C CA . LEU A 1 157 ? 19.699 -16.144 -8.734 1.00 80.38 157 LEU A CA 1
ATOM 1246 C C . LEU A 1 157 ? 20.455 -17.479 -8.614 1.00 80.38 157 LEU A C 1
ATOM 1248 O O . LEU A 1 157 ? 19.855 -18.476 -8.213 1.00 80.38 157 LEU A O 1
ATOM 1252 N N . PRO A 1 158 ? 21.774 -17.503 -8.877 1.00 67.69 158 PRO A N 1
ATOM 1253 C CA . PRO A 1 158 ? 22.592 -18.710 -8.735 1.00 67.69 158 PRO A CA 1
ATOM 1254 C C . PRO A 1 158 ? 22.496 -19.333 -7.334 1.00 67.69 158 PRO A C 1
ATOM 1256 O O . PRO A 1 158 ? 22.370 -20.546 -7.205 1.00 67.69 158 PRO A O 1
ATOM 1259 N N . ASP A 1 159 ? 22.445 -18.492 -6.296 1.00 61.62 159 ASP A N 1
ATOM 1260 C CA . ASP A 1 159 ? 22.369 -18.905 -4.887 1.00 61.62 159 ASP A CA 1
ATOM 1261 C C . ASP A 1 159 ? 21.065 -19.640 -4.527 1.00 61.62 159 ASP A C 1
ATOM 1263 O O . ASP A 1 159 ? 20.994 -20.296 -3.489 1.00 61.62 159 ASP A O 1
ATOM 1267 N N . TRP A 1 160 ? 20.028 -19.549 -5.371 1.00 55.44 160 TRP A N 1
ATOM 1268 C CA . TRP A 1 160 ? 18.810 -20.350 -5.226 1.00 55.44 160 TRP A CA 1
ATOM 1269 C C . TRP A 1 160 ? 19.072 -21.824 -5.562 1.00 55.44 160 TRP A C 1
ATOM 1271 O O . TRP A 1 160 ? 18.598 -22.709 -4.858 1.00 55.44 160 TRP A O 1
ATOM 1281 N N . GLN A 1 161 ? 19.858 -22.096 -6.609 1.00 51.81 161 GLN A N 1
ATOM 1282 C CA . GLN A 1 161 ? 20.120 -23.456 -7.097 1.00 51.81 161 GLN A CA 1
ATOM 1283 C C . GLN A 1 161 ? 21.169 -24.197 -6.258 1.00 51.81 161 GLN A C 1
ATOM 1285 O O . GLN A 1 161 ? 21.158 -25.425 -6.210 1.00 51.81 161 GLN A O 1
ATOM 1290 N N . THR A 1 162 ? 22.054 -23.475 -5.565 1.00 50.28 162 THR A N 1
ATOM 1291 C CA . THR A 1 162 ? 23.115 -24.085 -4.745 1.00 50.28 162 THR A CA 1
ATOM 1292 C C . THR A 1 162 ? 22.583 -24.736 -3.465 1.00 50.28 162 THR A C 1
ATOM 1294 O O . THR A 1 162 ? 23.201 -25.669 -2.963 1.00 50.28 162 THR A O 1
ATOM 1297 N N . ASN A 1 163 ? 21.421 -24.309 -2.959 1.00 49.25 163 ASN A N 1
ATOM 1298 C CA . ASN A 1 163 ? 20.769 -24.958 -1.812 1.00 49.25 163 ASN A CA 1
ATOM 1299 C C . ASN A 1 163 ? 19.927 -26.186 -2.200 1.00 49.25 163 ASN A C 1
ATOM 1301 O O . ASN A 1 163 ? 19.559 -26.959 -1.319 1.00 49.25 163 ASN A O 1
ATOM 1305 N N . ASP A 1 164 ? 19.662 -26.381 -3.496 1.00 44.00 164 ASP A N 1
ATOM 1306 C CA . ASP A 1 164 ? 18.958 -27.555 -4.029 1.00 44.00 164 ASP A CA 1
ATOM 1307 C C . ASP A 1 164 ? 19.924 -28.638 -4.546 1.00 44.00 164 ASP A C 1
ATOM 1309 O O . ASP A 1 164 ? 19.504 -29.751 -4.874 1.00 44.00 164 ASP A O 1
ATOM 1313 N N . ALA A 1 165 ? 21.233 -28.363 -4.576 1.00 40.00 165 ALA A N 1
ATOM 1314 C CA . ALA A 1 165 ? 22.247 -29.384 -4.796 1.00 40.00 165 ALA A CA 1
ATOM 1315 C C . ALA A 1 165 ? 22.447 -30.188 -3.501 1.00 40.00 165 ALA A C 1
ATOM 1317 O O . ALA A 1 165 ? 23.423 -30.001 -2.777 1.00 40.00 165 ALA A O 1
ATOM 1318 N N . PHE A 1 166 ? 21.520 -31.110 -3.218 1.00 41.09 166 PHE A N 1
ATOM 1319 C CA . PHE A 1 166 ? 21.753 -32.251 -2.330 1.00 41.09 166 PHE A CA 1
ATOM 1320 C C . PHE A 1 166 ? 22.839 -33.151 -2.946 1.00 41.09 166 PHE A C 1
ATOM 1322 O O . PHE A 1 166 ? 22.570 -34.224 -3.479 1.00 41.09 166 PHE A O 1
ATOM 1329 N N . GLY A 1 167 ? 24.078 -32.665 -2.913 1.00 37.88 167 GLY A N 1
ATOM 1330 C CA . GLY A 1 167 ? 25.286 -33.458 -3.025 1.00 37.88 167 GLY A CA 1
ATOM 1331 C C . GLY A 1 167 ? 25.556 -34.075 -1.663 1.00 37.88 167 GLY A C 1
ATOM 1332 O O . GLY A 1 167 ? 26.036 -33.410 -0.753 1.00 37.88 167 GLY A O 1
ATOM 1333 N N . GLU A 1 168 ? 25.141 -35.326 -1.540 1.00 49.03 168 GLU A N 1
ATOM 1334 C CA . GLU A 1 168 ? 25.674 -36.362 -0.663 1.00 49.03 168 GLU A CA 1
ATOM 1335 C C . GLU A 1 168 ? 27.118 -36.076 -0.190 1.00 49.03 168 GLU A C 1
ATOM 1337 O O . GLU A 1 168 ? 28.055 -36.293 -0.947 1.00 49.03 168 GLU A O 1
ATOM 1342 N N . ASP A 1 169 ? 27.303 -35.565 1.037 1.00 38.56 169 ASP A N 1
ATOM 1343 C CA . ASP A 1 169 ? 28.171 -36.219 2.027 1.00 38.56 169 ASP A CA 1
ATOM 1344 C C . ASP A 1 169 ? 28.018 -35.662 3.461 1.00 38.56 169 ASP A C 1
ATOM 1346 O O . ASP A 1 169 ? 28.001 -34.461 3.713 1.00 38.56 169 ASP A O 1
ATOM 1350 N N . SER A 1 170 ? 27.926 -36.611 4.388 1.00 42.84 170 SER A N 1
ATOM 1351 C CA . SER A 1 170 ? 28.112 -36.611 5.846 1.00 42.84 170 SER A CA 1
ATOM 1352 C C . SER A 1 170 ? 27.906 -35.358 6.743 1.00 42.84 170 SER A C 1
ATOM 1354 O O . SER A 1 170 ? 28.650 -34.382 6.724 1.00 42.84 170 SER A O 1
ATOM 1356 N N . SER A 1 171 ? 27.042 -35.589 7.745 1.00 41.09 171 SER A N 1
ATOM 1357 C CA . SER A 1 171 ? 27.167 -35.212 9.171 1.00 41.09 171 SER A CA 1
ATOM 1358 C C . SER A 1 171 ? 26.385 -34.001 9.722 1.00 41.09 171 SER A C 1
ATOM 1360 O O . SER A 1 171 ? 26.808 -32.852 9.698 1.00 41.09 171 SER A O 1
ATOM 1362 N N . GLU A 1 172 ? 25.221 -34.347 10.284 1.00 42.56 172 GLU A N 1
ATOM 1363 C CA . GLU A 1 172 ? 24.585 -33.857 11.519 1.00 42.56 172 GLU A CA 1
ATOM 1364 C C . GLU A 1 172 ? 24.980 -32.475 12.094 1.00 42.56 172 GLU A C 1
ATOM 1366 O O . GLU A 1 172 ? 25.939 -32.366 12.851 1.00 42.56 172 GLU A O 1
ATOM 1371 N N . LEU A 1 173 ? 24.097 -31.470 11.947 1.00 38.44 173 LEU A N 1
ATOM 1372 C CA . LEU A 1 173 ? 23.499 -30.771 13.101 1.00 38.44 173 LEU A CA 1
ATOM 1373 C C . LEU A 1 173 ? 22.237 -29.981 12.705 1.00 38.44 173 LEU A C 1
ATOM 1375 O O . LEU A 1 173 ? 22.196 -29.211 11.752 1.00 38.44 173 LEU A O 1
ATOM 1379 N N . LYS A 1 174 ? 21.189 -30.178 13.501 1.00 44.44 174 LYS A N 1
ATOM 1380 C CA . LYS A 1 174 ? 19.850 -29.591 13.409 1.00 44.44 174 LYS A CA 1
ATOM 1381 C C . LYS A 1 174 ? 19.869 -28.054 13.387 1.00 44.44 174 LYS A C 1
ATOM 1383 O O . LYS A 1 174 ? 20.284 -27.436 14.360 1.00 44.44 174 LYS A O 1
ATOM 1388 N N . SER A 1 175 ? 19.217 -27.448 12.396 1.00 38.38 175 SER A N 1
ATOM 1389 C CA . SER A 1 175 ? 18.152 -26.472 12.666 1.00 38.38 175 SER A CA 1
ATOM 1390 C C . SER A 1 175 ? 17.244 -26.323 11.447 1.00 38.38 175 SER A C 1
ATOM 1392 O O . SER A 1 175 ? 17.694 -26.002 10.352 1.00 38.38 175 SER A O 1
ATOM 1394 N N . SER A 1 176 ? 15.950 -26.562 11.656 1.00 44.69 176 SER A N 1
ATOM 1395 C CA . SER A 1 176 ? 14.868 -26.218 10.738 1.00 44.69 176 SER A CA 1
ATOM 1396 C C . SER A 1 176 ? 14.800 -24.697 10.595 1.00 44.69 176 SER A C 1
ATOM 1398 O O . SER A 1 176 ? 13.993 -24.033 11.243 1.00 44.69 176 SER A O 1
ATOM 1400 N N . GLN A 1 177 ? 15.690 -24.123 9.794 1.00 42.72 177 GLN A N 1
ATOM 1401 C CA . GLN A 1 177 ? 15.612 -22.727 9.406 1.00 42.72 177 GLN A CA 1
ATOM 1402 C C . GLN A 1 177 ? 14.826 -22.682 8.107 1.00 42.72 177 GLN A C 1
ATOM 1404 O O . GLN A 1 177 ? 15.290 -23.146 7.071 1.00 42.72 177 GLN A O 1
ATOM 1409 N N . SER A 1 178 ? 13.604 -22.146 8.183 1.00 44.66 178 SER A N 1
ATOM 1410 C CA . SER A 1 178 ? 12.951 -21.534 7.026 1.00 44.66 178 SER A CA 1
ATOM 1411 C C . SER A 1 178 ? 14.029 -20.756 6.277 1.00 44.66 178 SER A C 1
ATOM 1413 O O . SER A 1 178 ? 14.624 -19.853 6.866 1.00 44.66 178 SER A O 1
ATOM 1415 N N . SER A 1 179 ? 14.374 -21.171 5.060 1.00 51.84 179 SER A N 1
ATOM 1416 C CA . SER A 1 179 ? 15.444 -20.556 4.283 1.00 51.84 179 SER A CA 1
ATOM 1417 C C . SER A 1 179 ? 15.029 -19.120 3.966 1.00 51.84 179 SER A C 1
ATOM 1419 O O . SER A 1 179 ? 14.324 -18.855 2.990 1.00 51.84 179 SER A O 1
ATOM 1421 N N . VAL A 1 180 ? 15.389 -18.180 4.841 1.00 56.91 180 VAL A N 1
ATOM 1422 C CA . VAL A 1 180 ? 15.132 -16.756 4.641 1.00 56.91 180 VAL A CA 1
ATOM 1423 C C . VAL A 1 180 ? 16.084 -16.298 3.548 1.00 56.91 180 VAL A C 1
ATOM 1425 O O . VAL A 1 180 ? 17.234 -15.955 3.807 1.00 56.91 180 VAL A O 1
ATOM 1428 N N . PHE A 1 181 ? 15.608 -16.339 2.306 1.00 66.31 181 PHE A N 1
ATOM 1429 C CA . PHE A 1 181 ? 16.369 -15.867 1.161 1.00 66.31 181 PHE A CA 1
ATOM 1430 C C . PHE A 1 181 ? 16.470 -14.340 1.220 1.00 66.31 181 PHE A C 1
ATOM 1432 O O . PHE A 1 181 ? 15.472 -13.619 1.116 1.00 66.31 181 PHE A O 1
ATOM 1439 N N . LEU A 1 182 ? 17.685 -13.846 1.433 1.00 77.31 182 LEU A N 1
ATOM 1440 C CA . LEU A 1 182 ? 17.990 -12.423 1.480 1.00 77.31 182 LEU A CA 1
ATOM 1441 C C . LEU A 1 182 ? 18.425 -11.974 0.086 1.00 77.31 182 LEU A C 1
ATOM 1443 O O . LEU A 1 182 ? 19.384 -12.495 -0.469 1.00 77.31 182 LEU A O 1
ATOM 1447 N N . PHE A 1 183 ? 17.737 -10.981 -0.472 1.00 83.38 183 PHE A N 1
ATOM 1448 C CA . PHE A 1 183 ? 18.119 -10.363 -1.739 1.00 83.38 183 PHE A CA 1
ATOM 1449 C C . PHE A 1 183 ? 18.128 -8.839 -1.614 1.00 83.38 183 PHE A C 1
ATOM 1451 O O . PHE A 1 183 ? 17.389 -8.251 -0.820 1.00 83.38 183 PHE A O 1
ATOM 1458 N N . SER A 1 184 ? 18.959 -8.183 -2.426 1.00 87.81 184 SER A N 1
ATOM 1459 C CA . SER A 1 184 ? 18.970 -6.722 -2.513 1.00 87.81 184 SER A CA 1
ATOM 1460 C C . SER A 1 184 ? 17.783 -6.233 -3.341 1.00 87.81 184 SER A C 1
ATOM 1462 O O . SER A 1 184 ? 17.710 -6.467 -4.549 1.00 87.81 184 SER A O 1
ATOM 1464 N N . LEU A 1 185 ? 16.859 -5.516 -2.695 1.00 88.38 185 LEU A N 1
ATOM 1465 C CA . LEU A 1 185 ? 15.711 -4.905 -3.368 1.00 88.38 185 LEU A CA 1
ATOM 1466 C C . LEU A 1 185 ? 16.141 -3.843 -4.391 1.00 88.38 185 LEU A C 1
ATOM 1468 O O . LEU A 1 185 ? 15.492 -3.702 -5.425 1.00 88.38 185 LEU A O 1
ATOM 1472 N N . ASP A 1 186 ? 17.230 -3.117 -4.130 1.00 88.31 186 ASP A N 1
ATOM 1473 C CA . ASP A 1 186 ? 17.789 -2.146 -5.077 1.00 88.31 186 ASP A CA 1
ATOM 1474 C C . ASP A 1 186 ? 18.283 -2.846 -6.350 1.00 88.31 186 ASP A C 1
ATOM 1476 O O . ASP A 1 186 ? 17.913 -2.450 -7.455 1.00 88.31 186 ASP A O 1
ATOM 1480 N N . ALA A 1 187 ? 19.024 -3.949 -6.199 1.00 89.00 187 ALA A N 1
ATOM 1481 C CA . ALA A 1 187 ? 19.491 -4.748 -7.330 1.00 89.00 187 ALA A CA 1
ATOM 1482 C C . ALA A 1 187 ? 18.320 -5.355 -8.119 1.00 89.00 187 ALA A C 1
ATOM 1484 O O . ALA A 1 187 ? 18.282 -5.249 -9.344 1.00 89.00 187 ALA A O 1
ATOM 1485 N N . ALA A 1 188 ? 17.319 -5.905 -7.422 1.00 90.94 188 ALA A N 1
ATOM 1486 C CA . ALA A 1 188 ? 16.110 -6.434 -8.049 1.00 90.94 188 ALA A CA 1
ATOM 1487 C C . ALA A 1 188 ? 15.334 -5.347 -8.806 1.00 90.94 188 ALA A C 1
ATOM 1489 O O . ALA A 1 188 ? 14.861 -5.575 -9.916 1.00 90.94 188 ALA A O 1
ATOM 1490 N N . THR A 1 189 ? 15.232 -4.144 -8.234 1.00 90.12 189 THR A N 1
ATOM 1491 C CA . THR A 1 189 ? 14.575 -3.011 -8.895 1.00 90.12 189 THR A CA 1
ATOM 1492 C C . THR A 1 189 ? 15.334 -2.626 -10.159 1.00 90.12 189 THR A C 1
ATOM 1494 O O . THR A 1 189 ? 14.725 -2.511 -11.213 1.00 90.12 189 THR A O 1
ATOM 1497 N N . LYS A 1 190 ? 16.663 -2.502 -10.095 1.00 90.12 190 LYS A N 1
ATOM 1498 C CA . LYS A 1 190 ? 17.518 -2.182 -11.249 1.00 90.12 190 LYS A CA 1
ATOM 1499 C C . LYS A 1 190 ? 17.475 -3.245 -12.353 1.00 90.12 190 LYS A C 1
ATOM 1501 O O . LYS A 1 190 ? 17.551 -2.901 -13.527 1.00 90.12 190 LYS A O 1
ATOM 1506 N N . ALA A 1 191 ? 17.305 -4.515 -11.999 1.00 91.06 191 ALA A N 1
ATOM 1507 C CA . ALA A 1 191 ? 17.166 -5.609 -12.959 1.00 91.06 191 ALA A CA 1
ATOM 1508 C C . ALA A 1 191 ? 15.775 -5.685 -13.621 1.00 91.06 191 ALA A C 1
ATOM 1510 O O . ALA A 1 191 ? 15.564 -6.507 -14.514 1.00 91.06 191 ALA A O 1
ATOM 1511 N N . MET A 1 192 ? 14.816 -4.863 -13.188 1.00 91.69 192 MET A N 1
ATOM 1512 C CA . MET A 1 192 ? 13.451 -4.883 -13.703 1.00 91.69 192 MET A CA 1
ATOM 1513 C C . MET A 1 192 ? 13.391 -4.420 -15.164 1.00 91.69 192 MET A C 1
ATOM 1515 O O . MET A 1 192 ? 14.020 -3.415 -15.501 1.00 91.69 192 MET A O 1
ATOM 1519 N N . PRO A 1 193 ? 12.605 -5.087 -16.031 1.00 90.88 193 PRO A N 1
ATOM 1520 C CA . PRO A 1 193 ? 12.301 -4.567 -17.358 1.00 90.88 193 PRO A CA 1
ATOM 1521 C C . PRO A 1 193 ? 11.623 -3.198 -17.276 1.00 90.88 193 PRO A C 1
ATOM 1523 O O . PRO A 1 193 ? 10.729 -2.990 -16.449 1.00 90.88 193 PRO A O 1
ATOM 1526 N N . VAL A 1 194 ? 12.001 -2.280 -18.166 1.00 88.62 194 VAL A N 1
ATOM 1527 C CA . VAL A 1 194 ? 11.458 -0.913 -18.187 1.00 88.62 194 VAL A CA 1
ATOM 1528 C C . VAL A 1 194 ? 9.937 -0.919 -18.364 1.00 88.62 194 VAL A C 1
ATOM 1530 O O . VAL A 1 194 ? 9.229 -0.206 -17.654 1.00 88.62 194 VAL A O 1
ATOM 1533 N N . GLU A 1 195 ? 9.421 -1.776 -19.249 1.00 87.94 195 GLU A N 1
ATOM 1534 C CA . GLU A 1 195 ? 7.981 -1.930 -19.491 1.00 87.94 195 GLU A CA 1
ATOM 1535 C C . GLU A 1 195 ? 7.225 -2.272 -18.199 1.00 87.94 195 GLU A C 1
ATOM 1537 O O . GLU A 1 195 ? 6.230 -1.632 -17.852 1.00 87.94 195 GLU A O 1
ATOM 1542 N N . LEU A 1 196 ? 7.740 -3.244 -17.441 1.00 90.31 196 LEU A N 1
ATOM 1543 C CA . LEU A 1 196 ? 7.138 -3.658 -16.181 1.00 90.31 196 LEU A CA 1
ATOM 1544 C C . LEU A 1 196 ? 7.172 -2.518 -15.157 1.00 90.31 196 LEU A C 1
ATOM 1546 O O . LEU A 1 196 ? 6.185 -2.279 -14.457 1.00 90.31 196 LEU A O 1
ATOM 1550 N N . PHE A 1 197 ? 8.280 -1.777 -15.091 1.00 90.88 197 PHE A N 1
ATOM 1551 C CA . PHE A 1 197 ? 8.386 -0.616 -14.214 1.00 90.88 197 PHE A CA 1
ATOM 1552 C C . PHE A 1 197 ? 7.351 0.461 -14.568 1.00 90.88 197 PHE A C 1
ATOM 1554 O O . PHE A 1 197 ? 6.708 1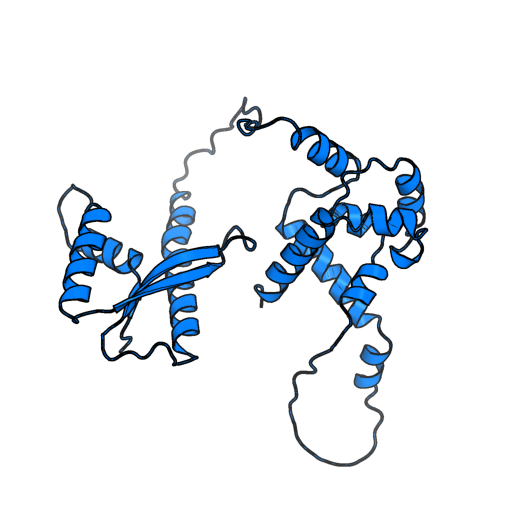.019 -13.676 1.00 90.88 197 PHE A O 1
ATOM 1561 N N . LEU A 1 198 ? 7.129 0.742 -15.853 1.00 89.44 198 LEU A N 1
ATOM 1562 C CA . LEU A 1 198 ? 6.115 1.703 -16.296 1.00 89.44 198 LEU A CA 1
ATOM 1563 C C . LEU A 1 198 ? 4.690 1.229 -15.972 1.00 89.44 198 LEU A C 1
ATOM 1565 O O . LEU A 1 198 ? 3.876 2.014 -15.484 1.00 89.44 198 LEU A O 1
ATOM 1569 N N . GLN A 1 199 ? 4.401 -0.062 -16.133 1.00 90.25 199 GLN A N 1
ATOM 1570 C CA . GLN A 1 199 ? 3.103 -0.640 -15.774 1.00 90.25 199 GLN A CA 1
ATOM 1571 C C . GLN A 1 199 ? 2.819 -0.573 -14.262 1.00 90.25 199 GLN A C 1
ATOM 1573 O O . GLN A 1 199 ? 1.687 -0.316 -13.840 1.00 90.25 199 GLN A O 1
ATOM 1578 N N . VAL A 1 200 ? 3.838 -0.800 -13.430 1.00 91.12 200 VAL A N 1
ATOM 1579 C CA . VAL A 1 200 ? 3.697 -1.018 -11.980 1.00 91.12 200 VAL A CA 1
ATOM 1580 C C . VAL A 1 200 ? 3.976 0.242 -11.153 1.00 91.12 200 VAL A C 1
ATOM 1582 O O . VAL A 1 200 ? 3.247 0.567 -10.208 1.00 91.12 200 VAL A O 1
ATOM 1585 N N . VAL A 1 201 ? 5.030 0.975 -11.480 1.00 89.88 201 VAL A N 1
ATOM 1586 C CA . VAL A 1 201 ? 5.388 2.216 -10.795 1.00 89.88 201 VAL A CA 1
ATOM 1587 C C . VAL A 1 201 ? 4.824 3.389 -11.573 1.00 89.88 201 VAL A C 1
ATOM 1589 O O . VAL A 1 201 ? 4.090 4.178 -10.982 1.00 89.88 201 VAL A O 1
ATOM 1592 N N . GLY A 1 202 ? 5.073 3.447 -12.883 1.00 86.69 202 GLY A N 1
ATOM 1593 C CA . GLY A 1 202 ? 4.636 4.505 -13.796 1.00 86.69 202 GLY A CA 1
ATOM 1594 C C . GLY A 1 202 ? 5.556 5.721 -13.826 1.00 86.69 202 GLY A C 1
ATOM 1595 O O . GLY A 1 202 ? 6.203 6.066 -12.837 1.00 86.69 202 GLY A O 1
ATOM 1596 N N . SER A 1 203 ? 5.547 6.437 -14.947 1.00 83.00 203 SER A N 1
ATOM 1597 C CA . SER A 1 203 ? 6.335 7.656 -15.162 1.00 83.00 203 SER A CA 1
ATOM 1598 C C . SER A 1 203 ? 5.452 8.812 -15.604 1.00 83.00 203 SER A C 1
ATOM 1600 O O . SER A 1 203 ? 4.529 8.620 -16.392 1.00 83.00 203 SER A O 1
ATOM 1602 N N . THR A 1 204 ? 5.745 10.007 -15.100 1.00 74.25 204 THR A N 1
ATOM 1603 C CA . THR A 1 204 ? 5.068 11.255 -15.474 1.00 74.25 204 THR A CA 1
ATOM 1604 C C . THR A 1 204 ? 5.676 11.901 -16.716 1.00 74.25 204 THR A C 1
ATOM 1606 O O . THR A 1 204 ? 5.046 12.752 -17.335 1.00 74.25 204 THR A O 1
ATOM 1609 N N . LYS A 1 205 ? 6.885 11.487 -17.101 1.00 73.25 205 LYS A N 1
ATOM 1610 C CA . LYS A 1 205 ? 7.531 11.912 -18.340 1.00 73.25 205 LYS A CA 1
ATOM 1611 C C . LYS A 1 205 ? 6.970 11.093 -19.500 1.00 73.25 205 LYS A C 1
ATOM 1613 O O . LYS A 1 205 ? 6.913 9.866 -19.407 1.00 73.25 205 LYS A O 1
ATOM 1618 N N . ARG A 1 206 ? 6.553 11.759 -20.576 1.00 65.12 206 ARG A N 1
ATOM 1619 C CA . ARG A 1 206 ? 6.274 11.090 -21.851 1.00 65.12 206 ARG A CA 1
ATOM 1620 C C . ARG A 1 206 ? 7.609 10.764 -22.493 1.00 65.12 206 ARG A C 1
ATOM 1622 O O . ARG A 1 206 ? 8.426 11.658 -22.675 1.00 65.12 206 ARG A O 1
ATOM 1629 N N . PHE A 1 207 ? 7.828 9.494 -22.773 1.00 64.44 207 PHE A N 1
ATOM 1630 C CA . PHE A 1 207 ? 9.048 9.037 -23.412 1.00 64.44 207 PHE A CA 1
ATOM 1631 C C . PHE A 1 207 ? 8.651 8.245 -24.650 1.00 64.44 207 PHE A C 1
ATOM 1633 O O . PHE A 1 207 ? 8.431 7.038 -24.579 1.00 64.44 207 PHE A O 1
ATOM 1640 N N . GLU A 1 208 ? 8.532 8.936 -25.779 1.00 60.97 208 GLU A N 1
ATOM 1641 C CA . GLU A 1 208 ? 8.352 8.288 -27.082 1.00 60.97 208 GLU A CA 1
ATOM 1642 C C . GLU A 1 208 ? 9.540 7.359 -27.401 1.00 60.97 208 GLU A C 1
ATOM 1644 O O . GLU A 1 208 ? 9.337 6.277 -27.945 1.00 60.97 208 GLU A O 1
ATOM 1649 N N . GLU A 1 209 ? 10.743 7.690 -26.917 1.00 58.66 209 GLU A N 1
ATOM 1650 C CA . GLU A 1 209 ? 11.956 6.859 -27.010 1.00 58.66 209 GLU A CA 1
ATOM 1651 C C . GLU A 1 209 ? 11.897 5.578 -26.146 1.00 58.66 209 GLU A C 1
ATOM 1653 O O . GLU A 1 209 ? 12.402 4.530 -26.549 1.00 58.66 209 GLU A O 1
ATOM 1658 N N . LEU A 1 210 ? 11.189 5.575 -25.003 1.00 61.81 210 LEU A N 1
ATOM 1659 C CA . LEU A 1 210 ? 11.060 4.368 -24.163 1.00 61.81 210 LEU A CA 1
ATOM 1660 C C . LEU A 1 210 ? 10.157 3.296 -24.782 1.00 61.81 210 LEU A C 1
ATOM 1662 O O . LEU A 1 210 ? 10.202 2.144 -24.347 1.00 61.81 210 LEU A O 1
ATOM 1666 N N . VAL A 1 211 ? 9.351 3.637 -25.791 1.00 61.66 211 VAL A N 1
ATOM 1667 C CA . VAL A 1 211 ? 8.569 2.648 -26.545 1.00 61.66 211 VAL A CA 1
ATOM 1668 C C . VAL A 1 211 ? 9.506 1.676 -27.262 1.00 61.66 211 VAL A C 1
ATOM 1670 O O . VAL A 1 211 ? 9.237 0.474 -27.294 1.00 61.66 211 VAL A O 1
ATOM 1673 N N . GLU A 1 212 ? 10.632 2.163 -27.786 1.00 62.69 212 GLU A N 1
ATOM 1674 C CA . GLU A 1 212 ? 11.669 1.303 -28.355 1.00 62.69 212 GLU A CA 1
ATOM 1675 C C . GLU A 1 212 ? 12.380 0.505 -27.264 1.00 62.69 212 GLU A C 1
ATOM 1677 O O . GLU A 1 212 ? 12.563 -0.703 -27.424 1.00 62.69 212 GLU A O 1
ATOM 1682 N N . SER A 1 213 ? 12.670 1.112 -26.110 1.00 62.75 213 SER A N 1
ATOM 1683 C CA . SER A 1 213 ? 13.279 0.396 -24.983 1.00 62.75 213 SER A CA 1
ATOM 1684 C C . SER A 1 213 ? 12.404 -0.749 -24.451 1.00 62.75 213 SER A C 1
ATOM 1686 O O . SER A 1 213 ? 12.907 -1.820 -24.102 1.00 62.75 213 SER A O 1
ATOM 1688 N N . CYS A 1 214 ? 11.080 -0.567 -24.455 1.00 62.59 214 CYS A N 1
ATOM 1689 C CA . CYS A 1 214 ? 10.115 -1.609 -24.101 1.00 62.59 214 CYS A CA 1
ATOM 1690 C C . CYS A 1 214 ? 10.099 -2.746 -25.134 1.00 62.59 214 CYS A C 1
ATOM 1692 O O . CYS A 1 214 ? 10.101 -3.916 -24.753 1.00 62.59 214 CYS A O 1
ATOM 1694 N N . LYS A 1 215 ? 10.158 -2.430 -26.437 1.00 66.56 215 LYS A N 1
ATOM 1695 C CA . LYS A 1 215 ? 10.212 -3.442 -27.512 1.00 66.56 215 LYS A CA 1
ATOM 1696 C C . LYS A 1 215 ? 11.449 -4.340 -27.413 1.00 66.56 215 LYS A C 1
ATOM 1698 O O . LYS A 1 215 ? 11.357 -5.527 -27.715 1.00 66.56 215 LYS A O 1
ATOM 1703 N N . HIS A 1 216 ? 12.571 -3.800 -26.942 1.00 65.44 216 HIS A N 1
ATOM 1704 C CA . HIS A 1 216 ? 13.827 -4.538 -26.778 1.00 65.44 216 HIS A CA 1
ATOM 1705 C C . HIS A 1 216 ? 13.982 -5.215 -25.405 1.00 65.44 216 HIS A C 1
ATOM 1707 O O . HIS A 1 216 ? 15.023 -5.808 -25.140 1.00 65.44 216 HIS A O 1
ATOM 1713 N N . ARG A 1 217 ? 12.960 -5.164 -24.534 1.00 73.69 217 ARG A N 1
ATOM 1714 C CA . ARG A 1 217 ? 12.996 -5.717 -23.164 1.00 73.69 217 ARG A CA 1
ATOM 1715 C C . ARG A 1 217 ? 14.197 -5.240 -22.333 1.00 73.69 217 ARG A C 1
ATOM 1717 O O . ARG A 1 217 ? 14.704 -5.992 -21.500 1.00 73.69 217 ARG A O 1
ATOM 1724 N N . LEU A 1 218 ? 14.616 -3.991 -22.537 1.00 84.12 218 LEU A N 1
ATOM 1725 C CA . LEU A 1 218 ? 15.698 -3.379 -21.766 1.00 84.12 218 LEU A CA 1
ATOM 1726 C C . LEU A 1 218 ? 15.355 -3.346 -20.270 1.00 84.12 218 LEU A C 1
ATOM 1728 O O . LEU A 1 218 ? 14.192 -3.181 -19.875 1.00 84.12 218 LEU A O 1
ATOM 1732 N N . ARG A 1 219 ? 16.382 -3.505 -19.436 1.00 88.00 219 ARG A N 1
ATOM 1733 C CA . ARG A 1 219 ? 16.309 -3.403 -17.972 1.00 88.00 219 ARG A CA 1
ATOM 1734 C C . ARG A 1 219 ? 16.595 -1.977 -17.516 1.00 88.00 219 ARG A C 1
ATOM 1736 O O . ARG A 1 219 ? 17.294 -1.226 -18.188 1.00 88.00 219 ARG A O 1
ATOM 1743 N N . LEU A 1 220 ? 16.115 -1.604 -16.329 1.00 86.44 220 LEU A N 1
ATOM 1744 C CA . LEU A 1 220 ? 16.369 -0.271 -15.767 1.00 86.44 220 LEU A CA 1
ATOM 1745 C C . LEU A 1 220 ? 17.867 0.041 -15.613 1.00 86.44 220 LEU A C 1
ATOM 1747 O O . LEU A 1 220 ? 18.259 1.190 -15.785 1.00 86.44 220 LEU A O 1
ATOM 1751 N N . CYS A 1 221 ? 18.704 -0.954 -15.302 1.00 85.00 221 CYS A N 1
ATOM 1752 C CA . CYS A 1 221 ? 20.157 -0.788 -15.194 1.00 85.00 221 CYS A CA 1
ATOM 1753 C C . CYS A 1 221 ? 20.873 -0.553 -16.529 1.00 85.00 221 CYS A C 1
ATOM 1755 O O . CYS A 1 221 ? 22.022 -0.126 -16.516 1.00 85.00 221 CYS A O 1
ATOM 1757 N N . GLU A 1 222 ? 20.228 -0.866 -17.652 1.00 85.44 222 GLU A N 1
ATOM 1758 C CA . GLU A 1 222 ? 20.792 -0.715 -18.999 1.00 85.44 222 GLU A CA 1
ATOM 1759 C C . GLU A 1 222 ? 20.484 0.668 -19.592 1.00 85.44 222 GLU A C 1
ATOM 1761 O O . GLU A 1 222 ? 21.024 1.028 -20.635 1.00 85.44 222 GLU A O 1
ATOM 1766 N N . LEU A 1 223 ? 19.637 1.459 -18.923 1.00 83.25 223 LEU A N 1
ATOM 1767 C CA . LEU A 1 223 ? 19.318 2.819 -19.340 1.00 83.25 223 LEU A CA 1
ATOM 1768 C C . LEU A 1 223 ? 20.475 3.788 -19.051 1.00 83.25 223 LEU A C 1
ATOM 1770 O O . LEU A 1 223 ? 21.150 3.662 -18.020 1.00 83.25 223 LEU A O 1
ATOM 1774 N N . PRO A 1 224 ? 20.651 4.830 -19.885 1.00 84.00 224 PRO A N 1
ATOM 1775 C CA . PRO A 1 224 ? 21.513 5.957 -19.557 1.00 84.00 224 PRO A CA 1
ATOM 1776 C C . PRO A 1 224 ? 21.163 6.540 -18.184 1.00 84.00 224 PRO A C 1
ATOM 1778 O O . PRO A 1 224 ? 19.992 6.648 -17.804 1.00 84.00 224 PRO A O 1
ATOM 1781 N N . MET A 1 225 ? 22.180 6.958 -17.425 1.00 81.31 225 MET A N 1
ATOM 1782 C CA . MET A 1 225 ? 21.985 7.374 -16.031 1.00 81.31 225 MET A CA 1
ATOM 1783 C C . MET A 1 225 ? 21.014 8.560 -15.880 1.00 81.31 225 MET A C 1
ATOM 1785 O O . MET A 1 225 ? 20.307 8.658 -14.873 1.00 81.31 225 MET A O 1
ATOM 1789 N N . GLU A 1 226 ? 20.929 9.436 -16.884 1.00 80.19 226 GLU A N 1
ATOM 1790 C CA . GLU A 1 226 ? 19.977 10.552 -16.899 1.00 80.19 226 GLU A CA 1
ATOM 1791 C C . GLU A 1 226 ? 18.518 10.090 -17.005 1.00 80.19 226 GLU A C 1
ATOM 1793 O O . GLU A 1 226 ? 17.649 10.585 -16.277 1.00 80.19 226 GLU A O 1
ATOM 1798 N N . GLU A 1 227 ? 18.246 9.097 -17.852 1.00 79.56 227 GLU A N 1
ATOM 1799 C CA . GLU A 1 227 ? 16.917 8.508 -18.014 1.00 79.56 227 GLU A CA 1
ATOM 1800 C C . GLU A 1 227 ? 16.509 7.729 -16.768 1.00 79.56 227 GLU A C 1
ATOM 1802 O O . GLU A 1 227 ? 15.407 7.927 -16.249 1.00 79.56 227 GLU A O 1
ATOM 1807 N N . PHE A 1 228 ? 17.425 6.921 -16.222 1.00 83.12 228 PHE A N 1
ATOM 1808 C CA . PHE A 1 228 ? 17.197 6.182 -14.982 1.00 83.12 228 PHE A CA 1
ATOM 1809 C C . PHE A 1 228 ? 16.840 7.122 -13.824 1.00 83.12 228 PHE A C 1
ATOM 1811 O O . PHE A 1 228 ? 15.840 6.916 -13.132 1.00 83.12 228 PHE A O 1
ATOM 1818 N N . LYS A 1 229 ? 17.604 8.208 -13.638 1.00 83.50 229 LYS A N 1
ATOM 1819 C CA . LYS A 1 229 ? 17.319 9.221 -12.609 1.00 83.50 229 LYS A CA 1
ATOM 1820 C C . LYS A 1 229 ? 16.001 9.948 -12.876 1.00 83.50 229 LYS A C 1
ATOM 1822 O O . LYS A 1 229 ? 15.263 10.258 -11.943 1.00 83.50 229 LYS A O 1
ATOM 1827 N N . GLY A 1 230 ? 15.687 10.204 -14.146 1.00 81.19 230 GLY A N 1
ATOM 1828 C CA . GLY A 1 230 ? 14.413 10.780 -14.563 1.00 81.19 230 GLY A CA 1
ATOM 1829 C C . GLY A 1 230 ? 13.210 9.894 -14.236 1.00 81.19 230 GLY A C 1
ATOM 1830 O O . GLY A 1 230 ? 12.145 10.413 -13.900 1.00 81.19 230 GLY A O 1
ATOM 1831 N N . LEU A 1 231 ? 13.390 8.577 -14.315 1.00 83.31 231 LEU A N 1
ATOM 1832 C CA . LEU A 1 231 ? 12.369 7.572 -14.055 1.00 83.31 231 LEU A CA 1
ATOM 1833 C C . LEU A 1 231 ? 12.197 7.307 -12.549 1.00 83.31 231 LEU A C 1
ATOM 1835 O O . LEU A 1 231 ? 11.071 7.254 -12.047 1.00 83.31 231 LEU A O 1
ATOM 1839 N N . MET A 1 232 ? 13.304 7.268 -11.805 1.00 84.31 232 MET A N 1
ATOM 1840 C CA . MET A 1 232 ? 13.363 7.132 -10.343 1.00 84.31 232 MET A CA 1
ATOM 1841 C C . MET A 1 232 ? 13.140 8.468 -9.613 1.00 84.31 232 MET A C 1
ATOM 1843 O O . MET A 1 232 ? 13.877 8.850 -8.705 1.00 84.31 232 MET A O 1
ATOM 1847 N N . SER A 1 233 ? 12.090 9.194 -10.000 1.00 85.12 233 SER A N 1
ATOM 1848 C CA . SER A 1 233 ? 11.650 10.393 -9.279 1.00 85.12 233 SER A CA 1
ATOM 1849 C C . SER A 1 233 ? 11.199 10.062 -7.849 1.00 85.12 233 SER A C 1
ATOM 1851 O O . SER A 1 233 ? 10.748 8.951 -7.568 1.00 85.12 233 SER A O 1
ATOM 1853 N N . THR A 1 234 ? 11.204 11.048 -6.946 1.00 84.38 234 THR A N 1
ATOM 1854 C CA . THR A 1 234 ? 10.713 10.888 -5.561 1.00 84.38 234 THR A CA 1
ATOM 1855 C C . THR A 1 234 ? 9.314 10.261 -5.504 1.00 84.38 234 THR A C 1
ATOM 1857 O O . THR A 1 234 ? 9.031 9.403 -4.667 1.00 84.38 234 THR A O 1
ATOM 1860 N N . GLN A 1 235 ? 8.439 10.631 -6.445 1.00 84.56 235 GLN A N 1
ATOM 1861 C CA . GLN A 1 235 ? 7.087 10.085 -6.543 1.00 84.56 235 GLN A CA 1
ATOM 1862 C C . GLN A 1 235 ? 7.065 8.633 -7.052 1.00 84.56 235 GLN A C 1
ATOM 1864 O O . GLN A 1 235 ? 6.215 7.845 -6.635 1.00 84.56 235 GLN A O 1
ATOM 1869 N N . ALA A 1 236 ? 7.966 8.253 -7.963 1.00 86.94 236 ALA A N 1
ATOM 1870 C CA . ALA A 1 236 ? 8.132 6.863 -8.393 1.00 86.94 236 ALA A CA 1
ATOM 1871 C C . ALA A 1 236 ? 8.624 5.984 -7.234 1.00 86.94 236 ALA A C 1
ATOM 1873 O O . ALA A 1 236 ? 8.007 4.961 -6.938 1.00 86.94 236 ALA A O 1
ATOM 1874 N N . THR A 1 237 ? 9.629 6.446 -6.491 1.00 87.50 237 THR A N 1
ATOM 1875 C CA . THR A 1 237 ? 10.150 5.750 -5.308 1.00 87.50 237 THR A CA 1
ATOM 1876 C C . THR A 1 237 ? 9.076 5.574 -4.233 1.00 87.50 237 THR A C 1
ATOM 1878 O O . THR A 1 237 ? 8.921 4.482 -3.691 1.00 87.50 237 THR A O 1
ATOM 1881 N N . GLY A 1 238 ? 8.251 6.597 -3.980 1.00 85.56 238 GLY A N 1
ATOM 1882 C CA . GLY A 1 238 ? 7.118 6.484 -3.054 1.00 85.56 238 GLY A CA 1
ATOM 1883 C C . GLY A 1 238 ? 6.058 5.469 -3.505 1.00 85.56 238 GLY A C 1
ATOM 1884 O O . GLY A 1 238 ? 5.515 4.718 -2.692 1.00 85.56 238 GLY A O 1
ATOM 1885 N N . ARG A 1 239 ? 5.772 5.389 -4.811 1.00 88.81 239 ARG A N 1
ATOM 1886 C CA . ARG A 1 239 ? 4.863 4.372 -5.372 1.00 88.81 239 ARG A CA 1
ATOM 1887 C C . ARG A 1 239 ? 5.435 2.961 -5.247 1.00 88.81 239 ARG A C 1
ATOM 1889 O O . ARG A 1 239 ? 4.683 2.058 -4.890 1.00 88.81 239 ARG A O 1
ATOM 1896 N N . LEU A 1 240 ? 6.733 2.782 -5.486 1.00 90.50 240 LEU A N 1
ATOM 1897 C CA . LEU A 1 240 ? 7.417 1.500 -5.318 1.00 90.50 240 LEU A CA 1
ATOM 1898 C C . LEU A 1 240 ? 7.439 1.058 -3.847 1.00 90.50 240 LEU A C 1
ATOM 1900 O O . LEU A 1 240 ? 7.058 -0.073 -3.553 1.00 90.50 240 LEU A O 1
ATOM 1904 N N . SER A 1 241 ? 7.776 1.961 -2.918 1.00 88.44 241 SER A N 1
ATOM 1905 C CA . SER A 1 241 ? 7.732 1.691 -1.471 1.00 88.44 241 SER A CA 1
ATOM 1906 C C . SER A 1 241 ? 6.350 1.216 -1.034 1.00 88.44 241 SER A C 1
ATOM 1908 O O . SER A 1 241 ? 6.228 0.205 -0.350 1.00 88.44 241 SER A O 1
ATOM 1910 N N . ASN A 1 242 ? 5.292 1.876 -1.515 1.00 85.94 242 ASN A N 1
ATOM 1911 C CA . ASN A 1 242 ? 3.922 1.454 -1.239 1.00 85.94 242 ASN A CA 1
ATOM 1912 C C . ASN A 1 242 ? 3.632 0.024 -1.720 1.00 85.94 242 ASN A C 1
ATOM 1914 O O . ASN A 1 242 ? 2.892 -0.687 -1.054 1.00 85.94 242 ASN A O 1
ATOM 1918 N N . LEU A 1 243 ? 4.169 -0.420 -2.859 1.00 90.56 243 LEU A N 1
ATOM 1919 C CA . LEU A 1 243 ? 3.972 -1.800 -3.322 1.00 90.56 243 LEU A CA 1
ATOM 1920 C C . LEU A 1 243 ? 4.694 -2.804 -2.421 1.00 90.56 243 LEU A C 1
ATOM 1922 O O . LEU A 1 243 ? 4.106 -3.820 -2.054 1.00 90.56 243 LEU A O 1
ATOM 1926 N N . VAL A 1 244 ? 5.929 -2.494 -2.026 1.00 89.50 244 VAL A N 1
ATOM 1927 C CA . VAL A 1 244 ? 6.721 -3.309 -1.092 1.00 89.50 244 VAL A CA 1
ATOM 1928 C C . VAL A 1 244 ? 6.001 -3.445 0.249 1.00 89.50 244 VAL A C 1
ATOM 1930 O O . VAL A 1 244 ? 5.876 -4.548 0.777 1.00 89.50 244 VAL A O 1
ATOM 1933 N N . ASP A 1 245 ? 5.469 -2.345 0.779 1.00 85.44 245 ASP A N 1
ATOM 1934 C CA . ASP A 1 245 ? 4.749 -2.351 2.051 1.00 85.44 245 ASP A CA 1
ATOM 1935 C C . ASP A 1 245 ? 3.458 -3.166 1.985 1.00 85.44 245 ASP A C 1
ATOM 1937 O O . ASP A 1 245 ? 3.086 -3.814 2.963 1.00 85.44 245 ASP A O 1
ATOM 1941 N N . ILE A 1 246 ? 2.786 -3.185 0.831 1.00 84.69 246 ILE A N 1
ATOM 1942 C CA . ILE A 1 246 ? 1.628 -4.056 0.619 1.00 84.69 246 ILE A CA 1
ATOM 1943 C C . ILE A 1 246 ? 2.059 -5.522 0.621 1.00 84.69 246 ILE A C 1
ATOM 1945 O O . ILE A 1 246 ? 1.445 -6.318 1.325 1.00 84.69 246 ILE A O 1
ATOM 1949 N N . LEU A 1 247 ? 3.121 -5.881 -0.105 1.00 86.50 247 LEU A N 1
ATOM 1950 C CA . LEU A 1 247 ? 3.618 -7.260 -0.140 1.00 86.50 247 LEU A CA 1
ATOM 1951 C C . LEU A 1 247 ? 4.027 -7.766 1.243 1.00 86.50 247 LEU A C 1
ATOM 1953 O O . LEU A 1 247 ? 3.646 -8.867 1.622 1.00 86.50 247 LEU A O 1
ATOM 1957 N N . ARG A 1 248 ? 4.706 -6.936 2.042 1.00 82.56 248 ARG A N 1
ATOM 1958 C CA . ARG A 1 248 ? 5.073 -7.271 3.429 1.00 82.56 248 ARG A CA 1
ATOM 1959 C C . ARG A 1 248 ? 3.869 -7.581 4.323 1.00 82.56 248 ARG A C 1
ATOM 1961 O O . ARG A 1 248 ? 4.019 -8.280 5.319 1.00 82.56 248 ARG A O 1
ATOM 1968 N N . ARG A 1 249 ? 2.692 -7.038 3.999 1.00 77.38 249 ARG A N 1
ATOM 1969 C CA . ARG A 1 249 ? 1.452 -7.224 4.770 1.00 77.38 249 ARG A CA 1
ATOM 1970 C C . ARG A 1 249 ? 0.629 -8.426 4.313 1.00 77.38 249 ARG A C 1
ATOM 1972 O O . ARG A 1 249 ? -0.179 -8.907 5.097 1.00 77.38 249 ARG A O 1
ATOM 1979 N N . LEU A 1 250 ? 0.805 -8.89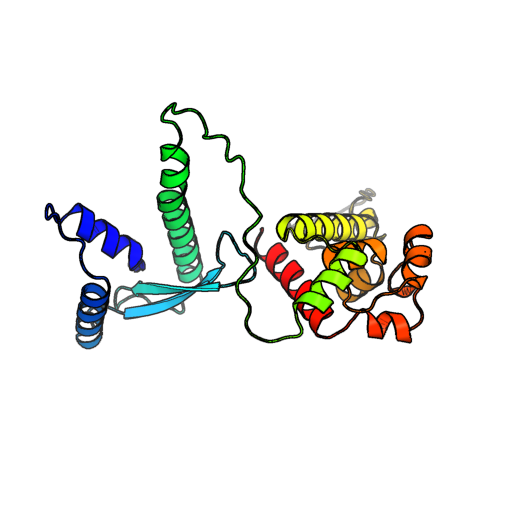6 3.079 1.00 75.69 250 LEU A N 1
ATOM 1980 C CA . LEU A 1 250 ? 0.043 -10.006 2.484 1.00 75.69 250 LEU A CA 1
ATOM 1981 C C . LEU A 1 250 ? 0.604 -11.390 2.857 1.00 75.69 250 LEU A C 1
ATOM 1983 O O . LEU A 1 250 ? 0.531 -12.311 2.050 1.00 75.69 250 LEU A O 1
ATOM 1987 N N . ARG A 1 251 ? 1.180 -11.503 4.056 1.00 56.84 251 ARG A N 1
ATOM 1988 C CA . ARG A 1 251 ? 1.832 -12.713 4.564 1.00 56.84 251 ARG A CA 1
ATOM 1989 C C . ARG A 1 251 ? 0.901 -13.923 4.574 1.00 56.84 251 ARG A C 1
ATOM 1991 O O . ARG A 1 251 ? -0.287 -13.741 4.934 1.00 56.84 251 ARG A O 1
#

Secondary structure (DSSP, 8-state):
---EEEHHHHHHHHHHH--SSSPPPHHHHHHHHHHHHHTTS-EEEEEEEE-TT-TT-EEEEEEEE-TT--TT-HHHHHHHHHHHHHHHHHHHHHHHHTT-S-------TT----PPPP-SSSHHHHHHHHHHTT----HHHHHHHHHHHHHHHHHTSHHHHHTT--------------------HHHHHHTSBHHHHHHHT--SS--TTHHHHHHTT-BGGGS-HHHHHHHS-HHHHHHHHHHHHHHHH--

Foldseek 3Di:
DAQKDFLVRVQVVVVVVDPDPDRDDSVVVVVVVVVCVVVLQKDKDWDFAQDPVQNLHTDTTIMIGGSPDDPPPPVSNVVVRVVVVVVCCVVVVVVVVVPPPPDPDPPPDPDPDDDPDDDDPDPVLLVVLLVVLQAAPDQVVLLVLLVVLVVVVLCPDPVNVVVVPPPDDDDDDDDPDPPPRDDDPVVSQQQQFPSSLSHRLNASDRDPVCVVSNVVRHGLVNDDPVVSVNSPDPSSVVSVVSSVSSVVVVD

Organism: NCBI:txid210225

pLDDT: mean 73.65, std 17.11, range [32.44, 94.31]

Sequence (251 aa):
EEKFLIISELHRWLEDIEEKPTMLARKTLTRVLGKLQEEGQCKCISVSVPAVTNCGHSRVTEVILHPSVNMKQPDLLVKIHERLRNFDMETRGQGVARSKKEKSVPILTGVKRTQFPTSSDSPVALLESMHANGYIPAKMVRVKLFHTFLWGYITSLPDWQTNDAFGEDSSELKSSQSSVFLFSLDAATKAMPVELFLQVVGSTKRFEELVESCKHRLRLCELPMEEFKGLMSTQATGRLSNLVDILRRLR